Protein AF-A0A0U2YNH6-F1 (afdb_monomer_lite)

pLDDT: mean 86.13, std 10.08, range [48.34, 97.38]

Sequence (230 aa):
TTWNADRGMGRRNQPSVAVVQFERPLTLPPKTQLKVALRMDGGVGMLGCCRLSITRQPAPAAPPIDHAAMLSLQTPAAERTPEQNAAVFAAWRSSVAELKPLNEEIDRLLKSAPQATTSVLHLREREPAHRRTTHLLKRGNWDQPLRKIEPHVPAALHPFPPDAPRNRLGFARWLASRSSPLTARVAVNRVWQAIFGVGLVETPEDFGTRAPSPVYRELLDWLAVDLMDN

Radius of gyration: 30.31 Å; chains: 1; bounding box: 60×51×80 Å

Secondary structure (DSSP, 8-state):
--------TTSTT---------SS-----TTPPPP------SSS---SS--------SS----SS-HHHHHHHTS-GGG--HHHHHHHHHHHHHH-GGGHHHHHHHHHHHHTS---SS-----PPPPGGGPPPEEEEGGG-TT-EEEEE-----TTSPPPPTTS-SSHHHHHHHHTSTT-SSHHHHHHHHHHHHHHSS-SSS-TT--STTSPPPTTHHHHHHHHHHHHH-

Structure (mmCIF, N/CA/C/O backbone):
data_AF-A0A0U2YNH6-F1
#
_entry.id   AF-A0A0U2YNH6-F1
#
loop_
_atom_site.group_PDB
_atom_site.id
_atom_site.type_symbol
_atom_site.label_atom_id
_atom_site.label_alt_id
_atom_site.label_comp_id
_atom_site.label_asym_id
_atom_site.label_entity_id
_atom_site.label_seq_id
_atom_site.pdbx_PDB_ins_code
_atom_site.Cartn_x
_atom_site.Cartn_y
_atom_site.Cartn_z
_atom_site.occupancy
_atom_site.B_iso_or_equiv
_atom_site.auth_seq_id
_atom_site.auth_comp_id
_atom_site.auth_asym_id
_atom_site.auth_atom_id
_atom_site.pdbx_PDB_model_num
ATOM 1 N N . THR A 1 1 ? -1.906 6.350 41.287 1.00 48.34 1 THR A N 1
ATOM 2 C CA . THR A 1 1 ? -2.291 5.095 40.607 1.00 48.34 1 THR A CA 1
ATOM 3 C C . THR A 1 1 ? -2.003 5.252 39.132 1.00 48.34 1 THR A C 1
ATOM 5 O O . THR A 1 1 ? -2.710 5.982 38.453 1.00 48.34 1 THR A O 1
ATOM 8 N N . THR A 1 2 ? -0.915 4.664 38.646 1.00 49.97 2 THR A N 1
ATOM 9 C CA . THR A 1 2 ? -0.630 4.583 37.210 1.00 49.97 2 THR A CA 1
ATOM 10 C C . THR A 1 2 ? -1.455 3.442 36.628 1.00 49.97 2 THR A C 1
ATOM 12 O O . THR A 1 2 ? -1.421 2.321 37.129 1.00 49.97 2 THR A O 1
ATOM 15 N N . TRP A 1 3 ? -2.257 3.742 35.612 1.00 59.38 3 TRP A N 1
ATOM 16 C CA . TRP A 1 3 ? -3.076 2.760 34.912 1.00 59.38 3 TRP A CA 1
ATOM 17 C C . TRP A 1 3 ? -2.425 2.472 33.563 1.00 59.38 3 TRP A C 1
ATOM 19 O O . TRP A 1 3 ? -2.240 3.391 32.770 1.00 59.38 3 TRP A O 1
ATOM 29 N N . ASN A 1 4 ? -2.049 1.217 33.320 1.00 61.44 4 ASN A N 1
ATOM 30 C CA . ASN A 1 4 ? -1.538 0.775 32.028 1.00 61.44 4 ASN A CA 1
ATOM 31 C C . ASN A 1 4 ? -2.481 -0.294 31.467 1.00 61.44 4 ASN A C 1
ATOM 33 O O . ASN A 1 4 ? -2.706 -1.323 32.103 1.00 61.44 4 ASN A O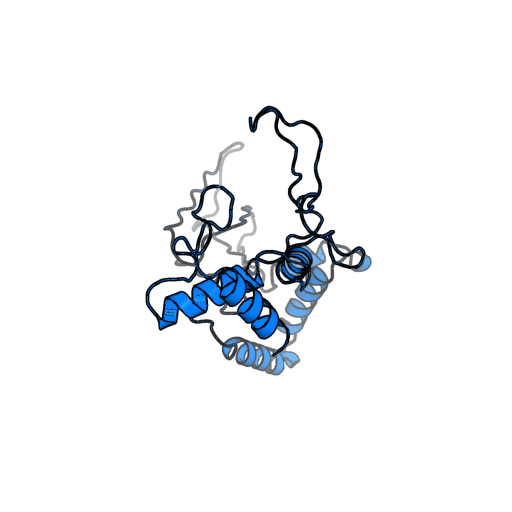 1
ATOM 37 N N . ALA A 1 5 ? -3.053 -0.024 30.295 1.00 62.72 5 ALA A N 1
ATOM 38 C CA . ALA A 1 5 ? -3.958 -0.933 29.599 1.00 62.72 5 ALA A CA 1
ATOM 39 C C . ALA A 1 5 ? -3.240 -1.804 28.549 1.00 62.72 5 ALA A C 1
ATOM 41 O O . ALA A 1 5 ? -3.905 -2.545 27.823 1.00 62.72 5 ALA A O 1
ATOM 42 N N . ASP A 1 6 ? -1.907 -1.728 28.438 1.00 68.12 6 ASP A N 1
ATOM 43 C CA . ASP A 1 6 ? -1.156 -2.608 27.543 1.00 68.12 6 ASP A CA 1
ATOM 44 C C . ASP A 1 6 ? -1.143 -4.047 28.083 1.00 68.12 6 ASP A C 1
ATOM 46 O O . ASP A 1 6 ? -0.576 -4.339 29.135 1.00 68.12 6 ASP A O 1
ATOM 50 N N . ARG A 1 7 ? -1.796 -4.951 27.346 1.00 72.12 7 ARG A N 1
ATOM 51 C CA . ARG A 1 7 ? -1.897 -6.390 27.644 1.00 72.12 7 ARG A CA 1
ATOM 52 C C . ARG A 1 7 ? -0.949 -7.233 26.785 1.00 72.12 7 ARG A C 1
ATOM 54 O O . ARG A 1 7 ? -1.101 -8.451 26.726 1.00 72.12 7 ARG A O 1
ATOM 61 N N . GLY A 1 8 ? 0.010 -6.596 26.113 1.00 68.25 8 GLY A N 1
ATOM 62 C CA . GLY A 1 8 ? 0.953 -7.251 25.216 1.00 68.25 8 GLY A CA 1
ATOM 63 C C . GLY A 1 8 ? 0.437 -7.391 23.782 1.00 68.25 8 GLY A C 1
ATOM 64 O O . GLY A 1 8 ? -0.688 -7.012 23.434 1.00 68.25 8 GLY A O 1
ATOM 65 N N . MET A 1 9 ? 1.302 -7.921 22.917 1.00 65.06 9 MET A N 1
ATOM 66 C CA . MET A 1 9 ? 1.011 -8.124 21.496 1.00 65.06 9 MET A CA 1
ATOM 67 C C . MET A 1 9 ? -0.229 -9.009 21.300 1.00 65.06 9 MET A C 1
ATOM 69 O O . MET A 1 9 ? -0.457 -9.967 22.031 1.00 65.06 9 MET A O 1
ATOM 73 N N . GLY A 1 10 ? -1.078 -8.644 20.336 1.00 66.62 10 GLY A N 1
ATOM 74 C CA . GLY A 1 10 ? -2.346 -9.338 20.067 1.00 66.62 10 GLY A CA 1
ATOM 75 C C . GLY A 1 10 ? -3.513 -8.973 20.999 1.00 66.62 10 GLY A C 1
ATOM 76 O O . GLY A 1 10 ? -4.654 -9.271 20.663 1.00 66.62 10 GLY A O 1
ATOM 77 N N . ARG A 1 11 ? -3.271 -8.281 22.125 1.00 72.94 11 ARG A N 1
ATOM 78 C CA . ARG A 1 11 ? -4.323 -7.801 23.053 1.00 72.94 11 ARG A CA 1
ATOM 79 C C . ARG A 1 11 ? -4.311 -6.288 23.290 1.00 72.94 11 ARG A C 1
ATOM 81 O O . ARG A 1 11 ? -4.946 -5.793 24.221 1.00 72.94 11 ARG A O 1
ATOM 88 N N . ARG A 1 12 ? -3.606 -5.536 22.445 1.00 73.56 12 ARG A N 1
ATOM 89 C CA . ARG A 1 12 ? -3.622 -4.066 22.467 1.00 73.56 12 ARG A CA 1
ATOM 90 C C . ARG A 1 12 ? -5.008 -3.525 22.111 1.00 73.56 12 ARG A C 1
ATOM 92 O O . ARG A 1 12 ? -5.762 -4.170 21.389 1.00 73.56 12 ARG A O 1
ATOM 99 N N . ASN A 1 13 ? -5.307 -2.312 22.577 1.00 73.62 13 ASN A N 1
ATOM 100 C CA . ASN A 1 13 ? -6.538 -1.568 22.267 1.00 73.62 13 ASN A CA 1
ATOM 101 C C . ASN A 1 13 ? -7.844 -2.267 22.678 1.00 73.62 13 ASN A C 1
ATOM 103 O O . ASN A 1 13 ? -8.901 -1.985 22.116 1.00 73.62 13 ASN A O 1
ATOM 107 N N . GLN A 1 14 ? -7.796 -3.170 23.657 1.00 75.12 14 GLN A N 1
ATOM 108 C CA . GLN A 1 14 ? -9.011 -3.781 24.178 1.00 75.12 14 GLN A CA 1
ATOM 109 C C . GLN A 1 14 ? -9.798 -2.797 25.060 1.00 75.12 14 GLN A C 1
ATOM 111 O O . GLN A 1 14 ? -9.192 -2.065 25.857 1.00 75.12 14 GLN A O 1
ATOM 116 N N . PRO A 1 15 ? -11.144 -2.798 24.976 1.00 78.94 15 PRO A N 1
ATOM 117 C CA . PRO A 1 15 ? -11.985 -2.043 25.894 1.00 78.94 15 PRO A CA 1
ATOM 118 C C . PRO A 1 15 ? -11.618 -2.338 27.350 1.00 78.94 15 PRO A C 1
ATOM 120 O O . PRO A 1 15 ? -11.348 -3.477 27.734 1.00 78.94 15 PRO A O 1
ATOM 123 N N . SER A 1 16 ? -11.562 -1.289 28.162 1.00 78.19 16 SER A N 1
ATOM 124 C CA . SER A 1 16 ? -11.158 -1.382 29.562 1.00 78.19 16 SER A CA 1
ATOM 125 C C . SER A 1 16 ? -12.018 -0.461 30.412 1.00 78.19 16 SER A C 1
ATOM 127 O O . SER A 1 16 ? -12.427 0.607 29.959 1.00 78.19 16 SER A O 1
ATOM 129 N N . VAL A 1 17 ? -12.293 -0.880 31.646 1.00 83.50 17 VAL A N 1
ATOM 130 C CA . VAL A 1 17 ? -13.109 -0.127 32.602 1.00 83.50 17 VAL A CA 1
ATOM 131 C C . VAL A 1 17 ? -12.292 0.113 33.857 1.00 83.50 17 VAL A C 1
ATOM 133 O O . VAL A 1 17 ? -11.671 -0.804 34.390 1.00 83.50 17 VAL A O 1
ATOM 136 N N . ALA A 1 18 ? -12.322 1.353 34.329 1.00 83.38 18 ALA A N 1
ATOM 137 C CA . ALA A 1 18 ? -11.825 1.736 35.636 1.00 83.38 18 ALA A CA 1
ATOM 138 C C . ALA A 1 18 ? -12.988 2.325 36.434 1.00 83.38 18 ALA A C 1
ATOM 140 O O . ALA A 1 18 ? -13.771 3.119 35.910 1.00 83.38 18 ALA A O 1
ATOM 141 N N . VAL A 1 19 ? -13.094 1.932 37.700 1.00 87.75 19 VAL A N 1
ATOM 142 C CA . VAL A 1 19 ? -14.048 2.504 38.648 1.00 87.75 19 VAL A CA 1
ATOM 143 C C . VAL A 1 19 ? -13.250 3.236 39.712 1.00 87.75 19 VAL A C 1
ATOM 145 O O . VAL A 1 19 ? -12.342 2.667 40.313 1.00 87.75 19 VAL A O 1
ATOM 148 N N . VAL A 1 20 ? -13.571 4.511 39.908 1.00 86.94 20 VAL A N 1
ATOM 149 C CA . VAL A 1 20 ? -12.939 5.368 40.912 1.00 86.94 20 VAL A CA 1
ATOM 150 C C . VAL A 1 20 ? -14.025 5.818 41.875 1.00 86.94 20 VAL A C 1
ATOM 152 O O . VAL A 1 20 ? -15.052 6.349 41.453 1.00 86.94 20 VAL A O 1
ATOM 155 N N . GLN A 1 21 ? -13.799 5.585 43.164 1.00 88.12 21 GLN A N 1
ATOM 156 C CA . GLN A 1 21 ? -14.719 5.942 44.235 1.00 88.12 21 GLN A CA 1
ATOM 157 C C . GLN A 1 21 ? -14.161 7.135 45.016 1.00 88.12 21 GLN A C 1
ATOM 159 O O . GLN A 1 21 ? -12.976 7.174 45.342 1.00 88.12 21 GLN A O 1
ATOM 164 N N . PHE A 1 22 ? -15.019 8.112 45.316 1.00 87.19 22 PHE A N 1
ATOM 165 C CA . PHE A 1 22 ? -14.679 9.184 46.250 1.00 87.19 22 PHE A CA 1
ATOM 166 C C . PHE A 1 22 ? -14.558 8.621 47.666 1.00 87.19 22 PHE A C 1
ATOM 168 O O . PHE A 1 22 ? -15.371 7.789 48.061 1.00 87.19 22 PHE A O 1
ATOM 175 N N . GLU A 1 23 ? -13.602 9.126 48.448 1.00 86.88 23 GLU A N 1
ATOM 176 C CA . GLU A 1 23 ? -13.421 8.738 49.857 1.00 86.88 23 GLU A CA 1
ATOM 177 C C . GLU A 1 23 ? -14.722 8.877 50.666 1.00 86.88 23 GLU A C 1
ATOM 179 O O . GLU A 1 23 ? -15.018 8.066 51.539 1.00 86.88 23 GLU A O 1
ATOM 184 N N . ARG A 1 24 ? -15.537 9.885 50.332 1.00 86.88 24 ARG A N 1
ATOM 185 C CA . ARG A 1 24 ? -16.877 10.090 50.887 1.00 86.88 24 ARG A CA 1
ATOM 186 C C . ARG A 1 24 ? -17.889 10.281 49.754 1.00 86.88 24 ARG A C 1
ATOM 188 O O . ARG A 1 24 ? -17.572 10.992 48.795 1.00 86.88 24 ARG A O 1
ATOM 195 N N . PRO A 1 25 ? -19.102 9.701 49.843 1.00 84.56 25 PRO A N 1
ATOM 196 C CA . PRO A 1 25 ? -20.153 9.930 48.858 1.00 84.56 25 PRO A CA 1
ATOM 197 C C . PRO A 1 25 ? -20.448 11.423 48.681 1.00 84.56 25 PRO A C 1
ATOM 199 O O . PRO A 1 25 ? -20.646 12.155 49.652 1.00 84.56 25 PRO A O 1
ATOM 202 N N . LEU A 1 26 ? -20.491 11.878 47.430 1.00 84.69 26 LEU A N 1
ATOM 203 C CA . LEU A 1 26 ? -20.785 13.272 47.119 1.00 84.69 26 LEU A CA 1
ATOM 204 C C . LEU A 1 26 ? -22.279 13.556 47.306 1.00 84.69 26 LEU A C 1
ATOM 206 O O . LEU A 1 26 ? -23.119 12.981 46.615 1.00 84.69 26 LEU A O 1
ATOM 210 N N . THR A 1 27 ? -22.597 14.493 48.196 1.00 85.62 27 THR A N 1
ATOM 211 C CA . THR A 1 27 ? -23.944 15.058 48.342 1.00 85.62 27 THR A CA 1
ATOM 212 C C . THR A 1 27 ? -23.916 16.471 47.778 1.00 85.62 27 THR A C 1
ATOM 214 O O . THR A 1 27 ? -23.372 17.378 48.403 1.00 85.62 27 THR A O 1
ATOM 217 N N . LEU A 1 28 ? -24.433 16.645 46.561 1.00 85.81 28 LEU A N 1
ATOM 218 C CA . LEU A 1 28 ? -24.375 17.910 45.828 1.00 85.81 28 LEU A CA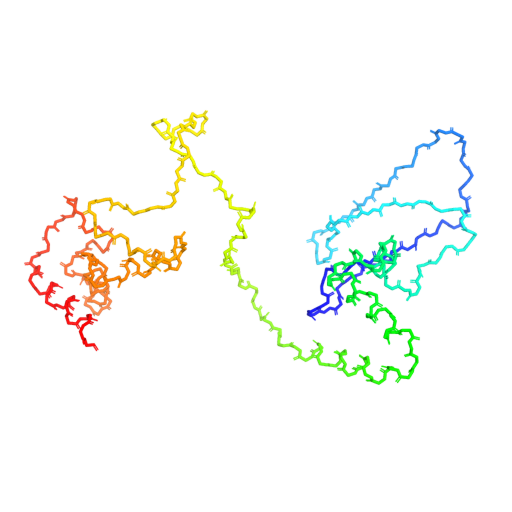 1
ATOM 219 C C . LEU A 1 28 ? -25.791 18.451 45.579 1.00 85.81 28 LEU A C 1
ATOM 221 O O . LEU A 1 28 ? -26.692 17.656 45.291 1.00 85.81 28 LEU A O 1
ATOM 225 N N . PRO A 1 29 ? -26.005 19.777 45.661 1.00 90.94 29 PRO A N 1
ATOM 226 C CA . PRO A 1 29 ? -27.272 20.397 45.292 1.00 90.94 29 PRO A CA 1
ATOM 227 C C . PRO A 1 29 ? -27.700 20.087 43.844 1.00 90.94 29 PRO A C 1
ATOM 229 O O . PRO A 1 29 ? -26.867 19.784 42.982 1.00 90.94 29 PRO A O 1
ATOM 232 N N . PRO A 1 30 ? -28.999 20.208 43.521 1.00 88.56 30 PRO A N 1
ATOM 233 C CA . PRO A 1 30 ? -29.456 20.140 42.139 1.00 88.56 30 PRO A CA 1
ATOM 234 C C . PRO A 1 30 ? -28.715 21.151 41.249 1.00 88.56 30 PRO A C 1
ATOM 236 O O . PRO A 1 30 ? -28.460 22.281 41.661 1.00 88.56 30 PRO A O 1
ATOM 239 N N . LYS A 1 31 ? -28.419 20.754 40.004 1.00 89.38 31 LYS A N 1
ATOM 240 C CA . LYS A 1 31 ? -27.703 21.554 38.985 1.00 89.38 31 LYS A CA 1
ATOM 241 C C . LYS A 1 31 ? -26.214 21.823 39.259 1.00 89.38 31 LYS A C 1
ATOM 243 O O . LYS A 1 31 ? -25.609 22.610 38.533 1.00 89.38 31 LYS A O 1
ATOM 248 N N . THR A 1 32 ? -25.586 21.160 40.232 1.00 90.62 32 THR A N 1
ATOM 249 C CA . THR A 1 32 ? -24.120 21.201 40.359 1.00 90.62 32 THR A CA 1
ATOM 250 C C . THR A 1 32 ? -23.444 20.575 39.133 1.00 90.62 32 THR A C 1
ATOM 252 O O . THR A 1 32 ? -23.813 19.485 38.697 1.00 90.62 32 THR A O 1
ATOM 255 N N . GLN A 1 33 ? -22.434 21.253 38.583 1.00 89.62 33 GLN A N 1
ATOM 256 C CA . GLN A 1 33 ? -21.620 20.747 37.477 1.00 89.62 33 GLN A CA 1
ATOM 257 C C . GLN A 1 33 ? -20.358 20.062 38.007 1.00 89.62 33 GLN A C 1
ATOM 259 O O . GLN A 1 33 ? -19.640 20.623 38.834 1.00 89.62 33 GLN A O 1
ATOM 264 N N . LEU A 1 34 ? -20.063 18.865 37.498 1.00 86.31 34 LEU A N 1
ATOM 265 C CA . LEU A 1 34 ? -18.820 18.156 37.786 1.00 86.31 34 LEU A CA 1
ATOM 266 C C . LEU A 1 34 ? -17.828 18.378 36.642 1.00 86.31 34 LEU A C 1
ATOM 268 O O . LEU A 1 34 ? -18.098 18.008 35.500 1.00 86.31 34 LEU A O 1
ATOM 272 N N . LYS A 1 35 ? -16.663 18.950 36.951 1.00 89.38 35 LYS A N 1
ATOM 273 C CA . LYS A 1 35 ? -15.561 19.090 35.995 1.00 89.38 35 LYS A CA 1
ATOM 274 C C . LYS A 1 35 ? -14.569 17.949 36.186 1.00 89.38 35 LYS A C 1
ATOM 276 O O . LYS A 1 35 ? -13.964 17.829 37.247 1.00 89.38 35 LYS A O 1
ATOM 281 N N . VAL A 1 36 ? -14.373 17.146 35.144 1.00 86.25 36 VAL A N 1
ATOM 282 C CA . VAL A 1 36 ? -13.356 16.087 35.112 1.00 86.25 36 VAL A CA 1
ATOM 283 C C . VAL A 1 36 ? -12.221 16.538 34.199 1.00 86.25 36 VAL A C 1
ATOM 285 O O . VAL A 1 36 ? -12.450 16.846 33.032 1.00 86.25 36 VAL A O 1
ATOM 288 N N . ALA A 1 37 ? -11.002 16.602 34.732 1.00 85.81 37 ALA A N 1
ATOM 289 C CA . ALA A 1 37 ? -9.802 16.916 33.965 1.00 85.81 37 ALA A CA 1
ATOM 290 C C . ALA A 1 37 ? -8.952 15.650 33.810 1.00 85.81 37 ALA A C 1
ATOM 292 O O . ALA A 1 37 ? -8.458 15.109 34.797 1.00 85.81 37 ALA A O 1
ATOM 293 N N . LEU A 1 38 ? -8.781 15.190 32.571 1.00 80.62 38 LEU A N 1
ATOM 294 C CA . LEU A 1 38 ? -7.895 14.081 32.225 1.00 80.62 38 LEU A CA 1
ATOM 295 C C . LEU A 1 38 ? -6.575 14.664 31.716 1.00 80.62 38 LEU A C 1
ATOM 297 O O . LEU A 1 38 ? -6.568 15.396 30.729 1.00 80.62 38 LEU A O 1
ATOM 301 N N . ARG A 1 39 ? -5.469 14.362 32.398 1.00 80.38 39 ARG A N 1
ATOM 302 C CA . ARG A 1 39 ? -4.117 14.721 31.949 1.00 80.38 39 ARG A CA 1
ATOM 303 C C . ARG A 1 39 ? -3.449 13.476 31.382 1.00 80.38 39 ARG A C 1
ATOM 305 O O . ARG A 1 39 ? -3.467 12.435 32.032 1.00 80.38 39 ARG A O 1
ATOM 312 N N . MET A 1 40 ? -2.925 13.579 30.164 1.00 75.69 40 MET A N 1
ATOM 313 C CA . MET A 1 40 ? -2.220 12.493 29.487 1.00 75.69 40 MET A CA 1
ATOM 314 C C . MET A 1 40 ? -0.848 13.007 29.059 1.00 75.69 40 MET A C 1
ATOM 316 O O . MET A 1 40 ? -0.765 13.903 28.223 1.00 75.69 40 MET A O 1
ATOM 320 N N . ASP A 1 41 ? 0.216 12.434 29.610 1.00 69.25 41 ASP A N 1
ATOM 321 C CA . ASP A 1 41 ? 1.575 12.973 29.461 1.00 69.25 41 ASP A CA 1
ATOM 322 C C . ASP A 1 41 ? 2.319 12.403 28.233 1.00 69.25 41 ASP A C 1
ATOM 324 O O . ASP A 1 41 ? 3.534 12.235 28.243 1.00 69.25 41 ASP A O 1
ATOM 328 N N . GLY A 1 42 ? 1.592 12.085 27.153 1.00 57.47 42 GLY A N 1
ATOM 329 C CA . GLY A 1 42 ? 2.172 11.750 25.840 1.00 57.47 42 GLY A CA 1
ATOM 330 C C . GLY A 1 42 ? 2.961 10.434 25.744 1.00 57.47 42 GLY A C 1
ATOM 331 O O . GLY A 1 42 ? 3.607 10.194 24.727 1.00 57.47 42 GLY A O 1
ATOM 332 N N . GLY A 1 43 ? 2.923 9.583 26.774 1.00 63.56 43 GLY A N 1
ATOM 333 C CA . GLY A 1 43 ? 3.579 8.272 26.794 1.00 63.56 43 GLY A CA 1
ATOM 334 C C . GLY A 1 43 ? 2.764 7.132 26.161 1.00 63.56 43 GLY A C 1
ATOM 335 O O . GLY A 1 43 ? 1.756 7.333 25.482 1.00 63.56 43 GLY A O 1
ATOM 336 N N . VAL A 1 44 ? 3.197 5.894 26.415 1.00 56.34 44 VAL A N 1
ATOM 337 C CA . VAL A 1 44 ? 2.478 4.671 26.018 1.00 56.34 44 VAL A CA 1
ATOM 338 C C . VAL A 1 44 ? 1.151 4.592 26.792 1.00 56.34 44 VAL A C 1
ATOM 340 O O . VAL A 1 44 ? 1.159 4.706 28.015 1.00 56.34 44 VAL A O 1
ATOM 343 N N . GLY A 1 45 ? 0.016 4.396 26.106 1.00 60.47 45 GLY A N 1
ATOM 344 C CA . GLY A 1 45 ? -1.293 4.207 26.760 1.00 60.47 45 GLY A CA 1
ATOM 345 C C . GLY A 1 45 ? -2.242 5.416 26.770 1.00 60.47 45 GLY A C 1
ATOM 346 O O . GLY A 1 45 ? -3.036 5.561 27.697 1.00 60.47 45 GLY A O 1
ATOM 347 N N . MET A 1 46 ? -2.196 6.276 25.749 1.00 69.12 46 MET A N 1
ATOM 348 C CA . MET A 1 46 ? -3.186 7.350 25.561 1.00 69.12 46 MET A CA 1
ATOM 349 C C . MET A 1 46 ? -4.612 6.787 25.430 1.00 69.12 46 MET A C 1
ATOM 351 O O . MET A 1 46 ? -4.841 5.798 24.729 1.00 69.12 46 MET A O 1
ATOM 355 N N . LEU A 1 47 ? -5.595 7.445 26.053 1.00 74.56 47 LEU A N 1
ATOM 356 C CA . LEU A 1 47 ? -7.000 7.063 25.899 1.00 74.56 47 LEU A CA 1
ATOM 357 C C . LEU A 1 47 ? -7.533 7.579 24.563 1.00 74.56 47 LEU A C 1
ATOM 359 O O . LEU A 1 47 ? -7.652 8.783 24.367 1.00 74.56 47 LEU A O 1
ATOM 363 N N . GLY A 1 48 ? -7.869 6.661 23.655 1.00 74.75 48 GLY A N 1
ATOM 364 C CA . GLY A 1 48 ? -8.458 7.007 22.360 1.00 74.75 48 GLY A CA 1
ATOM 365 C C . GLY A 1 48 ? -9.938 7.382 22.473 1.00 74.75 48 GLY A C 1
ATOM 366 O O . GLY A 1 48 ? -10.318 8.528 22.263 1.00 74.75 48 GLY A O 1
ATOM 367 N N . CYS A 1 49 ? -10.784 6.408 22.821 1.00 78.25 49 CYS A N 1
ATOM 368 C CA . CYS A 1 49 ? -12.235 6.579 22.950 1.00 78.25 49 CYS A CA 1
ATOM 369 C C . CYS A 1 49 ? -12.655 6.350 24.407 1.00 78.25 49 CYS A C 1
ATOM 371 O O . CYS A 1 49 ? -12.691 5.207 24.860 1.00 78.25 49 CYS A O 1
ATOM 373 N N . CYS A 1 50 ? -12.964 7.417 25.150 1.00 82.12 50 CYS A N 1
ATOM 374 C CA . CYS A 1 50 ? -13.384 7.321 26.551 1.00 82.12 50 CYS A CA 1
ATOM 375 C C . CYS A 1 50 ? -14.859 7.704 26.744 1.00 82.12 50 CYS A C 1
ATOM 377 O O . CYS A 1 50 ? -15.404 8.547 26.033 1.00 82.12 50 CYS A O 1
ATOM 379 N N . ARG A 1 51 ? -15.508 7.077 27.730 1.00 85.50 51 ARG A N 1
ATOM 380 C CA . ARG A 1 51 ? -16.854 7.418 28.204 1.00 85.50 51 ARG A CA 1
ATOM 381 C C . ARG A 1 51 ? -16.810 7.527 29.723 1.00 85.50 51 ARG A C 1
ATOM 383 O O . ARG A 1 51 ? -16.258 6.652 30.382 1.00 85.50 51 ARG A O 1
ATOM 390 N N . LEU A 1 52 ? -17.402 8.586 30.267 1.00 87.69 52 LEU A N 1
ATOM 391 C CA . LEU A 1 52 ? -17.524 8.801 31.708 1.00 87.69 52 LEU A CA 1
ATOM 392 C C . LEU A 1 52 ? -18.980 8.597 32.131 1.00 87.69 52 LEU A C 1
ATOM 394 O O . LEU A 1 52 ? -19.901 8.997 31.421 1.00 87.69 52 LEU A O 1
ATOM 398 N N . SER A 1 53 ? -19.183 7.969 33.284 1.00 87.31 53 SER A N 1
ATOM 399 C CA . SER A 1 53 ? -20.500 7.790 33.897 1.00 87.31 53 SER A CA 1
ATOM 400 C C . SER A 1 53 ? -20.380 7.880 35.417 1.00 87.31 53 SER A C 1
ATOM 402 O O . SER A 1 53 ? -19.291 7.707 35.964 1.00 87.31 53 SER A O 1
ATOM 404 N N . ILE A 1 54 ? -21.487 8.190 36.089 1.00 88.00 54 ILE A N 1
ATOM 405 C CA . ILE A 1 54 ? -21.559 8.314 37.548 1.00 88.00 54 ILE A CA 1
ATOM 406 C C . ILE A 1 54 ? -22.583 7.298 38.049 1.00 88.00 54 ILE A C 1
ATOM 408 O O . ILE A 1 54 ? -23.639 7.129 37.443 1.00 88.00 54 ILE A O 1
ATOM 412 N N . THR A 1 55 ? -22.280 6.641 39.165 1.00 86.19 55 THR A N 1
ATOM 413 C CA . THR A 1 55 ? -23.175 5.693 39.834 1.00 86.19 55 THR A CA 1
ATOM 414 C C . THR A 1 55 ? -23.399 6.103 41.288 1.00 86.19 55 THR A C 1
ATOM 416 O O . THR A 1 55 ? -22.540 6.732 41.902 1.00 86.19 55 THR A O 1
ATOM 419 N N . ARG A 1 56 ? -24.568 5.752 41.833 1.00 87.81 56 ARG A N 1
ATOM 420 C CA . ARG A 1 56 ? -24.924 5.915 43.255 1.00 87.81 56 ARG A CA 1
ATOM 421 C C . ARG A 1 56 ? -24.764 4.616 44.055 1.00 87.81 56 ARG A C 1
ATOM 423 O O . ARG A 1 56 ? -25.205 4.544 45.197 1.00 87.81 56 ARG A O 1
ATOM 430 N N . GLN A 1 57 ? -24.180 3.580 43.453 1.00 86.88 57 GLN A N 1
ATOM 431 C CA . GLN A 1 57 ? -23.957 2.302 44.122 1.00 86.88 57 GLN A CA 1
ATOM 432 C C . GLN A 1 57 ? -23.009 2.490 45.328 1.00 86.88 57 GLN A C 1
ATOM 434 O O . GLN A 1 57 ? -21.967 3.120 45.156 1.00 86.88 57 GLN A O 1
ATOM 439 N N . PRO A 1 58 ? -23.320 1.948 46.524 1.00 80.31 58 PRO A N 1
ATOM 440 C CA . PRO A 1 58 ? -22.535 2.178 47.749 1.00 80.31 58 PRO A CA 1
ATOM 441 C C . PRO A 1 58 ? -21.076 1.694 47.696 1.00 80.31 58 PRO A C 1
ATOM 443 O O . PRO A 1 58 ? -20.218 2.236 48.387 1.00 80.31 58 PRO A O 1
ATOM 446 N N . ALA A 1 59 ? -20.793 0.689 46.867 1.00 83.50 59 ALA A N 1
ATOM 447 C CA . ALA A 1 59 ? -19.464 0.125 46.647 1.00 83.50 59 ALA A CA 1
ATOM 448 C C . ALA A 1 59 ? -19.326 -0.251 45.162 1.00 83.50 59 ALA A C 1
ATOM 450 O O . ALA A 1 59 ? -19.561 -1.405 44.790 1.00 83.50 59 ALA A O 1
ATOM 451 N N . PRO A 1 60 ? -19.068 0.725 44.276 1.00 84.62 60 PRO A N 1
ATOM 452 C CA . PRO A 1 60 ? -18.975 0.448 42.857 1.00 84.62 60 PRO A CA 1
ATOM 453 C C . PRO A 1 60 ? -17.665 -0.299 42.583 1.00 84.62 60 PRO A C 1
ATOM 455 O O . PRO A 1 60 ? -16.585 0.155 42.953 1.00 84.62 60 PRO A O 1
ATOM 458 N N . ALA A 1 61 ? -17.763 -1.440 41.911 1.00 83.75 61 ALA A N 1
ATOM 459 C CA . ALA A 1 61 ? -16.615 -2.225 41.477 1.00 83.75 61 ALA A CA 1
ATOM 460 C C . ALA A 1 61 ? -16.635 -2.370 39.956 1.00 83.75 61 ALA A C 1
ATOM 462 O O . ALA A 1 61 ? -17.704 -2.408 39.339 1.00 83.75 61 ALA A O 1
ATOM 463 N N . ALA A 1 62 ? -15.452 -2.456 39.345 1.00 80.88 62 ALA A N 1
ATOM 464 C CA . ALA A 1 62 ? -15.366 -2.856 37.949 1.00 80.88 62 ALA A CA 1
ATOM 465 C C . ALA A 1 62 ? -15.918 -4.290 37.831 1.00 80.88 62 ALA A C 1
ATOM 467 O O . ALA A 1 62 ? -15.481 -5.156 38.594 1.00 80.88 62 ALA A O 1
ATOM 468 N N . PRO A 1 63 ? -16.881 -4.555 36.929 1.00 74.19 63 PRO A N 1
ATOM 469 C CA . PRO A 1 63 ? -17.399 -5.902 36.750 1.00 74.19 63 PRO A CA 1
ATOM 470 C C . PRO A 1 63 ? -16.263 -6.878 36.419 1.00 74.19 63 PRO A C 1
ATOM 472 O O . PRO A 1 63 ? -15.356 -6.512 35.670 1.00 74.19 63 PRO A O 1
ATOM 475 N N . PRO A 1 64 ? -16.313 -8.128 36.915 1.00 72.06 64 PRO A N 1
ATOM 476 C CA . PRO A 1 64 ? -15.300 -9.137 36.599 1.00 72.06 64 PRO A CA 1
ATOM 477 C C . PRO A 1 64 ? -15.385 -9.625 35.140 1.00 72.06 64 PRO A C 1
ATOM 479 O O . PRO A 1 64 ? -14.561 -10.422 34.703 1.00 72.06 64 PRO A O 1
ATOM 482 N N . ILE A 1 65 ? -16.396 -9.170 34.396 1.00 73.44 65 ILE A N 1
ATOM 483 C CA . ILE A 1 65 ? -16.674 -9.531 33.008 1.00 73.44 65 ILE A CA 1
ATOM 484 C C . ILE A 1 65 ? -16.087 -8.461 32.085 1.00 73.44 65 ILE A C 1
ATOM 486 O O . ILE A 1 65 ? -16.216 -7.263 32.345 1.00 73.44 65 ILE A O 1
ATOM 490 N N . ASP A 1 66 ? -15.491 -8.899 30.976 1.00 79.19 66 ASP A N 1
ATOM 491 C CA . ASP A 1 66 ? -14.976 -8.008 29.938 1.00 79.19 66 ASP A CA 1
ATOM 492 C C . ASP A 1 66 ? -16.064 -7.035 29.441 1.00 79.19 66 ASP A C 1
ATOM 494 O O . ASP A 1 66 ? -17.193 -7.421 29.118 1.00 79.19 66 ASP A O 1
ATOM 498 N N . HIS A 1 67 ? -15.734 -5.743 29.376 1.00 80.44 67 HIS A N 1
ATOM 499 C CA . HIS A 1 67 ? -16.699 -4.711 29.002 1.00 80.44 67 HIS A CA 1
ATOM 500 C C . HIS A 1 67 ? -17.220 -4.863 27.571 1.00 80.44 67 HIS A C 1
ATOM 502 O O . HIS A 1 67 ? -18.388 -4.564 27.315 1.00 80.44 67 HIS A O 1
ATOM 508 N N . ALA A 1 68 ? -16.400 -5.376 26.651 1.00 82.94 68 ALA A N 1
ATOM 509 C CA . ALA A 1 68 ? -16.834 -5.675 25.294 1.00 82.94 68 ALA A CA 1
ATOM 510 C C . ALA A 1 68 ? -17.939 -6.741 25.289 1.00 82.94 68 ALA A C 1
ATOM 512 O O . ALA A 1 68 ? -18.903 -6.618 24.532 1.00 82.94 68 ALA A O 1
ATOM 513 N N . ALA A 1 69 ? -17.854 -7.745 26.167 1.00 87.69 69 ALA A N 1
ATOM 514 C CA . ALA A 1 69 ? -18.894 -8.758 26.312 1.00 87.69 69 ALA A CA 1
ATOM 515 C C . ALA A 1 69 ? -20.186 -8.166 26.890 1.00 87.69 69 ALA A C 1
ATOM 517 O O . ALA A 1 69 ? -21.261 -8.441 26.366 1.00 87.69 69 ALA A O 1
ATOM 518 N N . MET A 1 70 ? -20.097 -7.297 27.906 1.00 86.12 70 MET A N 1
ATOM 519 C CA . MET A 1 70 ? -21.278 -6.615 28.457 1.00 86.12 70 MET A CA 1
ATOM 520 C C . MET A 1 70 ? -22.005 -5.765 27.409 1.00 86.12 70 MET A C 1
ATOM 522 O O . MET A 1 70 ? -23.228 -5.827 27.325 1.00 86.12 70 MET A O 1
ATOM 526 N N . LEU A 1 71 ? -21.271 -5.001 26.593 1.00 85.50 71 LEU A N 1
ATOM 527 C CA . LEU A 1 71 ? -21.859 -4.239 25.486 1.00 85.50 71 LEU A CA 1
ATOM 528 C C . LEU A 1 71 ? -22.484 -5.169 24.439 1.00 85.50 71 LEU A C 1
ATOM 530 O O . LEU A 1 71 ? -23.589 -4.919 23.972 1.00 85.50 71 LEU A O 1
ATOM 534 N N . SER A 1 72 ? -21.811 -6.272 24.116 1.00 90.12 72 SER A N 1
ATOM 535 C CA . SER A 1 72 ? -22.302 -7.256 23.143 1.00 90.12 72 SER A CA 1
ATOM 536 C C . SER A 1 72 ? -23.575 -7.971 23.611 1.00 90.12 72 SER A C 1
ATOM 538 O O . SER A 1 72 ? -24.421 -8.324 22.790 1.00 90.12 72 SER A O 1
ATOM 540 N N . LEU A 1 73 ? -23.752 -8.157 24.924 1.00 90.19 73 LEU A N 1
ATOM 541 C CA . LEU A 1 73 ? -24.965 -8.734 25.510 1.00 90.19 73 LEU A CA 1
ATOM 542 C C . LEU A 1 73 ? -26.186 -7.802 25.430 1.00 90.19 73 LEU A C 1
ATOM 544 O O . LEU A 1 73 ? -27.304 -8.298 25.543 1.00 90.19 73 LEU A O 1
ATOM 548 N N . GLN A 1 74 ? -25.999 -6.496 25.198 1.00 91.56 74 GLN A N 1
ATOM 549 C CA . GLN A 1 74 ? -27.105 -5.554 24.957 1.00 91.56 74 GLN A CA 1
ATOM 550 C C . GLN A 1 74 ? -27.723 -5.727 23.562 1.00 91.56 74 GLN A C 1
ATOM 552 O O . GLN A 1 74 ? -28.881 -5.369 23.360 1.00 91.56 74 GLN A O 1
ATOM 557 N N . THR A 1 75 ? -26.975 -6.297 22.614 1.00 92.12 75 THR A N 1
ATOM 558 C CA . THR A 1 75 ? -27.473 -6.654 21.281 1.00 92.12 75 THR A CA 1
ATOM 559 C C . THR A 1 75 ? -28.139 -8.039 21.326 1.00 92.12 75 THR A C 1
ATOM 561 O O . THR A 1 75 ? -27.548 -8.975 21.893 1.00 92.12 75 THR A O 1
ATOM 564 N N . PRO A 1 76 ? -29.333 -8.223 20.726 1.00 95.31 76 PRO A N 1
ATOM 565 C CA . PRO A 1 76 ? -29.963 -9.536 20.584 1.00 95.31 76 PRO A CA 1
ATOM 566 C C . PRO A 1 76 ? -29.040 -10.545 19.895 1.00 95.31 76 PRO A C 1
ATOM 568 O O . PRO A 1 76 ? -28.316 -10.198 18.967 1.00 95.31 76 PRO A O 1
ATOM 571 N N . ALA A 1 77 ? -29.075 -11.813 20.317 1.00 93.00 77 ALA A N 1
ATOM 572 C CA . ALA A 1 77 ? -28.142 -12.835 19.828 1.00 93.00 77 ALA A CA 1
ATOM 573 C C . ALA A 1 77 ? -28.154 -13.011 18.297 1.00 93.00 77 ALA A C 1
ATOM 575 O O . ALA A 1 77 ? -27.100 -13.235 17.711 1.00 93.00 77 ALA A O 1
ATOM 576 N N . ALA A 1 78 ? -29.321 -12.863 17.662 1.00 95.06 78 ALA A N 1
ATOM 577 C CA . ALA A 1 78 ? -29.488 -12.979 16.212 1.00 95.06 78 ALA A CA 1
ATOM 578 C C . ALA A 1 78 ? -28.864 -11.816 15.415 1.00 95.06 78 ALA A C 1
ATOM 580 O O . ALA A 1 78 ? -28.604 -11.966 14.227 1.00 95.06 78 ALA A O 1
ATOM 581 N N . GLU A 1 79 ? -28.610 -10.675 16.060 1.00 95.81 79 GLU A N 1
ATOM 582 C CA . GLU A 1 79 ? -28.094 -9.452 15.426 1.00 95.81 79 GLU A CA 1
ATOM 583 C C . GLU A 1 79 ? -26.620 -9.190 15.761 1.00 95.81 79 GLU A C 1
ATOM 585 O O . GLU A 1 79 ? -26.049 -8.180 15.345 1.00 95.81 79 GLU A O 1
ATOM 590 N N . ARG A 1 80 ? -25.979 -10.082 16.528 1.00 95.06 80 ARG A N 1
ATOM 591 C CA . ARG A 1 80 ? -24.586 -9.891 16.933 1.00 95.06 80 ARG A CA 1
ATOM 592 C C . ARG A 1 80 ? -23.629 -10.080 15.766 1.00 95.06 80 ARG A C 1
ATOM 594 O O . ARG A 1 80 ? -23.675 -11.091 15.065 1.00 95.06 80 ARG A O 1
ATOM 601 N N . THR A 1 81 ? -22.689 -9.150 15.626 1.00 95.06 81 THR A N 1
ATOM 602 C CA . THR A 1 81 ? -21.578 -9.291 14.678 1.00 95.06 81 THR A CA 1
ATOM 603 C C . THR A 1 81 ? -20.627 -10.420 15.110 1.00 95.06 81 THR A C 1
ATOM 605 O O . THR A 1 81 ? -20.618 -10.815 16.285 1.00 95.06 81 THR A O 1
ATOM 608 N N . PRO A 1 82 ? -19.783 -10.944 14.201 1.00 93.81 82 PRO A N 1
ATOM 609 C CA . PRO A 1 82 ? -18.759 -11.929 14.553 1.00 93.81 82 PRO A CA 1
ATOM 610 C C . PRO A 1 82 ? -17.858 -11.478 15.714 1.00 93.81 82 PRO A C 1
ATOM 612 O O . PRO A 1 82 ? -17.541 -12.269 16.601 1.00 93.81 82 PRO A O 1
ATOM 615 N N . GLU A 1 83 ? -17.508 -10.193 15.763 1.00 88.00 83 GLU A N 1
ATOM 616 C CA . GLU A 1 83 ? -16.682 -9.600 16.818 1.00 88.00 83 GLU A CA 1
ATOM 617 C C . GLU A 1 83 ? -17.413 -9.574 18.166 1.00 88.00 83 GLU A C 1
ATOM 619 O O . GLU A 1 83 ? -16.819 -9.879 19.202 1.00 88.00 83 GLU A O 1
ATOM 624 N N . GLN A 1 84 ? -18.711 -9.256 18.162 1.00 90.56 84 GLN A N 1
ATOM 625 C CA . GLN A 1 84 ? -19.542 -9.269 19.369 1.00 90.56 84 GLN A CA 1
ATOM 626 C C . GLN A 1 84 ? -19.689 -10.688 19.928 1.00 90.56 84 GLN A C 1
ATOM 628 O O . GLN A 1 84 ? -19.554 -10.903 21.135 1.00 90.56 84 GLN A O 1
ATOM 633 N N . ASN A 1 85 ? -19.899 -11.680 19.059 1.00 93.75 85 ASN A N 1
ATOM 634 C CA . ASN A 1 85 ? -19.950 -13.084 19.466 1.00 93.75 85 ASN A CA 1
ATOM 635 C C . ASN A 1 85 ? -18.606 -13.566 20.032 1.00 93.75 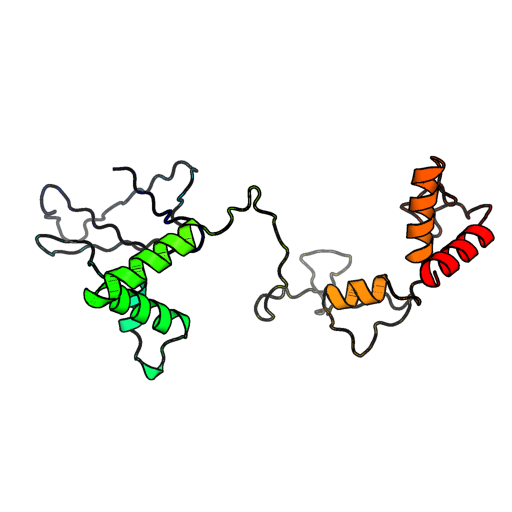85 ASN A C 1
ATOM 637 O O . ASN A 1 85 ? -18.582 -14.233 21.067 1.00 93.75 85 ASN A O 1
ATOM 641 N N . ALA A 1 86 ? -17.487 -13.172 19.418 1.00 90.62 86 ALA A N 1
ATOM 642 C CA . ALA A 1 86 ? -16.155 -13.487 19.925 1.00 90.62 86 ALA A CA 1
ATOM 643 C C . ALA A 1 86 ? -15.901 -12.881 21.318 1.00 90.62 86 ALA A C 1
ATOM 645 O O . ALA A 1 86 ? -15.339 -13.555 22.184 1.00 90.62 86 ALA A O 1
ATOM 646 N N . ALA A 1 87 ? -16.354 -11.646 21.567 1.00 88.88 87 ALA A N 1
ATOM 647 C CA . ALA A 1 87 ? -16.229 -10.998 22.873 1.00 88.88 87 ALA A CA 1
ATOM 648 C C . ALA A 1 87 ? -17.014 -11.742 23.968 1.00 88.88 87 ALA A C 1
ATOM 650 O O . ALA A 1 87 ? -16.473 -12.012 25.042 1.00 88.88 87 ALA A O 1
ATOM 651 N N . VAL A 1 88 ? -18.265 -12.128 23.688 1.00 91.06 88 VAL A N 1
ATOM 652 C CA . VAL A 1 88 ? -19.096 -12.905 24.627 1.00 91.06 88 VAL A CA 1
ATOM 653 C C . VAL A 1 88 ? -18.478 -14.275 24.901 1.00 91.06 88 VAL A C 1
ATOM 655 O O . VAL A 1 88 ? -18.355 -14.670 26.061 1.00 91.06 88 VAL A O 1
ATOM 658 N N . PHE A 1 89 ? -18.032 -14.978 23.857 1.00 91.56 89 PHE A N 1
ATOM 659 C CA . PHE A 1 89 ? -17.375 -16.275 23.999 1.00 91.56 89 PHE A CA 1
ATOM 660 C C . PHE A 1 89 ? -16.096 -16.183 24.839 1.00 91.56 89 PHE A C 1
ATOM 662 O O . PHE A 1 89 ? -15.878 -17.002 25.729 1.00 91.56 89 PHE A O 1
ATOM 669 N N . ALA A 1 90 ? -15.263 -15.165 24.608 1.00 88.12 90 ALA A N 1
ATOM 670 C CA . ALA A 1 90 ? -14.041 -14.955 25.377 1.00 88.12 90 ALA A CA 1
ATOM 671 C C . ALA A 1 90 ? -14.323 -14.696 26.866 1.00 88.12 90 ALA A C 1
ATOM 673 O O . ALA A 1 90 ? -13.591 -15.213 27.716 1.00 88.12 90 ALA A O 1
ATOM 674 N N . ALA A 1 91 ? -15.383 -13.947 27.181 1.00 88.38 91 ALA A N 1
ATOM 675 C CA . ALA A 1 91 ? -15.802 -13.694 28.557 1.00 88.38 91 ALA A CA 1
ATOM 676 C C . ALA A 1 91 ? -16.339 -14.958 29.241 1.00 88.38 91 ALA A C 1
ATOM 678 O O . ALA A 1 91 ? -15.915 -15.264 30.352 1.00 88.38 91 ALA A O 1
ATOM 679 N N . TRP A 1 92 ? -17.200 -15.723 28.562 1.00 90.12 92 TRP A N 1
ATOM 680 C CA . TRP A 1 92 ? -17.686 -17.014 29.060 1.00 90.12 92 TRP A CA 1
ATOM 681 C C . TRP A 1 92 ? -16.537 -18.005 29.289 1.00 90.12 92 TRP A C 1
ATOM 683 O O . TRP A 1 92 ? -16.404 -18.575 30.365 1.00 90.12 92 TRP A O 1
ATOM 693 N N . ARG A 1 93 ? -15.630 -1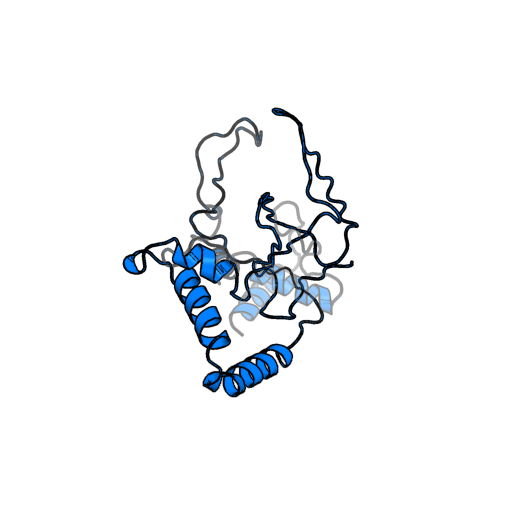8.152 28.318 1.00 90.62 93 ARG A N 1
ATOM 694 C CA . ARG A 1 93 ? -14.465 -19.041 28.435 1.00 90.62 93 ARG A CA 1
ATOM 695 C C . ARG A 1 93 ? -13.577 -18.674 29.632 1.00 90.62 93 ARG A C 1
ATOM 697 O O . ARG A 1 93 ? -12.994 -19.546 30.269 1.00 90.62 93 ARG A O 1
ATOM 704 N N . SER A 1 94 ? -13.472 -17.382 29.936 1.00 85.69 94 SER A N 1
ATOM 705 C CA . SER A 1 94 ? -12.699 -16.881 31.079 1.00 85.69 94 SER A CA 1
ATOM 706 C C . SER A 1 94 ? -13.404 -17.082 32.424 1.00 85.69 94 SER A C 1
ATOM 708 O O . SER A 1 94 ? -12.726 -17.111 33.447 1.00 85.69 94 SER A O 1
ATOM 710 N N . SER A 1 95 ? -14.735 -17.218 32.446 1.00 85.75 95 SER A N 1
ATOM 711 C CA . SER A 1 95 ? -15.502 -17.416 33.681 1.00 85.75 95 SER A CA 1
ATOM 712 C C . SER A 1 95 ? -15.656 -18.886 34.086 1.00 85.75 95 SER A C 1
ATOM 714 O O . SER A 1 95 ? -15.946 -19.166 35.248 1.00 85.75 95 SER A O 1
ATOM 716 N N . VAL A 1 96 ? -15.448 -19.829 33.162 1.00 91.50 96 VAL A N 1
ATOM 717 C CA . VAL A 1 96 ? -15.522 -21.272 33.433 1.00 91.50 96 VAL A CA 1
ATOM 718 C C . VAL A 1 96 ? -14.197 -21.776 34.016 1.00 91.50 96 VAL A C 1
ATOM 720 O O . VAL A 1 96 ? -13.166 -21.773 33.343 1.00 91.50 96 VAL A O 1
ATOM 723 N N . ALA A 1 97 ? -14.228 -22.261 35.261 1.00 89.88 97 ALA A N 1
ATOM 724 C CA . ALA A 1 97 ? -13.037 -22.723 35.983 1.00 89.88 97 ALA A CA 1
ATOM 725 C C . ALA A 1 97 ? -12.302 -23.880 35.277 1.00 89.88 97 ALA A C 1
ATOM 727 O O . ALA A 1 97 ? -11.072 -23.916 35.270 1.00 89.88 97 ALA A O 1
ATOM 728 N N . GLU A 1 98 ? -13.042 -24.785 34.634 1.00 93.88 98 GLU A N 1
ATOM 729 C CA . GLU A 1 98 ? -12.505 -25.946 33.907 1.00 93.88 98 GLU A CA 1
ATOM 730 C C . GLU A 1 98 ? -11.648 -25.551 32.696 1.00 93.88 98 GLU A C 1
ATOM 732 O O . GLU A 1 98 ? -10.739 -26.281 32.309 1.00 93.88 98 GLU A O 1
ATOM 737 N N . LEU A 1 99 ? -11.889 -24.370 32.117 1.00 91.75 99 LEU A N 1
ATOM 738 C CA . LEU A 1 99 ? -11.163 -23.870 30.946 1.00 91.75 99 LEU A CA 1
ATOM 739 C C . LEU A 1 99 ? -9.909 -23.075 31.330 1.00 91.75 99 LEU A C 1
ATOM 741 O O . LEU A 1 99 ? -9.187 -22.600 30.450 1.00 91.75 99 LEU A O 1
ATOM 745 N N . LYS A 1 100 ? -9.605 -22.952 32.628 1.00 91.50 100 LYS A N 1
ATOM 746 C CA . LYS A 1 100 ? -8.403 -22.269 33.118 1.00 91.50 100 LYS A CA 1
ATOM 747 C C . LYS A 1 100 ? -7.106 -22.775 32.456 1.00 91.50 100 LYS A C 1
ATOM 749 O O . LYS A 1 100 ? -6.354 -21.917 31.996 1.00 91.50 100 LYS A O 1
ATOM 754 N N . PRO A 1 101 ? -6.857 -24.093 32.294 1.00 95.00 101 PRO A N 1
ATOM 755 C CA . PRO A 1 101 ? -5.643 -24.572 31.625 1.00 95.00 101 PRO A CA 1
ATOM 756 C C . PRO A 1 101 ? -5.542 -24.112 30.162 1.00 95.00 101 PRO A C 1
ATOM 758 O O . PRO A 1 101 ? -4.469 -23.745 29.691 1.00 95.00 101 PRO A O 1
ATOM 761 N N . LEU A 1 102 ? -6.670 -24.065 29.445 1.00 92.69 102 LEU A N 1
ATOM 762 C CA . LEU A 1 102 ? -6.719 -23.571 28.064 1.00 92.69 102 LEU A CA 1
ATOM 763 C C . LEU A 1 102 ? -6.477 -22.059 27.995 1.00 92.69 102 LEU A C 1
ATOM 765 O O . LEU A 1 102 ? -5.826 -21.573 27.071 1.00 92.69 102 LEU A O 1
ATOM 769 N N . ASN A 1 103 ? -6.987 -21.305 28.972 1.00 89.25 103 ASN A N 1
ATOM 770 C CA . ASN A 1 103 ? -6.749 -19.867 29.073 1.00 89.25 103 ASN A CA 1
ATOM 771 C C . ASN A 1 103 ? -5.262 -19.567 29.298 1.00 89.25 103 ASN A C 1
ATOM 773 O O . ASN A 1 103 ? -4.715 -18.688 28.633 1.00 89.25 103 ASN A O 1
ATOM 777 N N . GLU A 1 104 ? -4.609 -20.335 30.169 1.00 91.00 104 GLU A N 1
ATOM 778 C CA . GLU A 1 104 ? -3.174 -20.231 30.437 1.00 91.00 104 GLU A CA 1
ATOM 779 C C . GLU A 1 104 ? -2.325 -20.587 29.208 1.00 91.00 104 GLU A C 1
ATOM 781 O O . GLU A 1 104 ? -1.337 -19.904 28.932 1.00 91.00 104 GLU A O 1
ATOM 786 N N . GLU A 1 105 ? -2.726 -21.594 28.427 1.00 92.12 105 GLU A N 1
ATOM 787 C CA . GLU A 1 105 ? -2.031 -21.947 27.184 1.00 92.12 105 GLU A CA 1
ATOM 788 C C . GLU A 1 105 ? -2.182 -20.863 26.110 1.00 92.12 105 GLU A C 1
ATOM 790 O O . GLU A 1 105 ? -1.204 -20.466 25.476 1.00 92.12 105 GLU A O 1
ATOM 795 N N . ILE A 1 106 ? -3.382 -20.299 25.950 1.00 88.69 106 ILE A N 1
ATOM 796 C CA . ILE A 1 106 ? -3.610 -19.163 25.046 1.00 88.69 106 ILE A CA 1
ATOM 797 C C . ILE A 1 106 ? -2.759 -17.956 25.462 1.00 88.69 106 ILE A C 1
ATOM 799 O O . ILE A 1 106 ? -2.158 -17.301 24.609 1.00 88.69 106 ILE A O 1
ATOM 803 N N . ASP A 1 107 ? -2.671 -17.666 26.760 1.00 85.88 107 ASP A N 1
ATOM 804 C CA . ASP A 1 107 ? -1.822 -16.593 27.283 1.00 85.88 107 ASP A CA 1
ATOM 805 C C . ASP A 1 107 ? -0.336 -16.851 27.014 1.00 85.88 107 ASP A C 1
ATOM 807 O O . ASP A 1 107 ? 0.399 -15.923 26.665 1.00 85.88 107 ASP A O 1
ATOM 811 N N . ARG A 1 108 ? 0.114 -18.103 27.144 1.00 89.62 108 ARG A N 1
ATOM 812 C CA . ARG A 1 108 ? 1.488 -18.516 26.837 1.00 89.62 108 ARG A CA 1
ATOM 813 C C . ARG A 1 108 ? 1.811 -18.319 25.357 1.00 89.62 108 ARG A C 1
ATOM 815 O O . ARG A 1 108 ? 2.820 -17.691 25.039 1.00 89.62 108 ARG A O 1
ATOM 822 N N . LEU A 1 109 ? 0.941 -18.790 24.464 1.00 88.75 109 LEU A N 1
ATOM 823 C CA . LEU A 1 109 ? 1.119 -18.652 23.017 1.00 88.75 109 LEU A CA 1
ATOM 824 C C . LEU A 1 109 ? 1.142 -17.183 22.587 1.00 88.75 109 LEU A C 1
ATOM 826 O O . LEU A 1 109 ? 2.027 -16.777 21.836 1.00 88.75 109 LEU A O 1
ATOM 830 N N . LEU A 1 110 ? 0.239 -16.355 23.118 1.00 83.62 110 LEU A N 1
ATOM 831 C CA . LEU A 1 110 ? 0.226 -14.920 22.821 1.00 83.62 110 LEU A CA 1
ATOM 832 C C . LEU A 1 110 ? 1.496 -14.206 23.298 1.00 83.62 110 LEU A C 1
ATOM 834 O O . LEU A 1 110 ? 1.990 -13.324 22.600 1.00 83.62 110 LEU A O 1
ATOM 838 N N . LYS A 1 111 ? 2.062 -14.606 24.444 1.00 83.44 111 LYS A N 1
ATOM 839 C CA . LYS A 1 111 ? 3.355 -14.083 24.921 1.00 83.44 111 LYS A CA 1
ATOM 840 C C . LYS A 1 111 ? 4.532 -14.516 24.044 1.00 83.44 111 LYS A C 1
ATOM 842 O O . LYS A 1 111 ? 5.507 -13.779 23.962 1.00 83.44 111 LYS A O 1
ATOM 847 N N . SER A 1 112 ? 4.441 -15.677 23.394 1.00 84.44 112 SER A N 1
ATOM 848 C CA . SER A 1 112 ? 5.464 -16.172 22.460 1.00 84.44 112 SER A CA 1
ATOM 849 C C . SER A 1 112 ? 5.397 -15.544 21.063 1.00 84.44 112 SER A C 1
ATOM 851 O O . SER A 1 112 ? 6.280 -15.793 20.243 1.00 84.44 112 SER A O 1
ATOM 853 N N . ALA A 1 113 ? 4.371 -14.734 20.771 1.00 78.69 113 ALA A N 1
ATOM 854 C CA . ALA A 1 113 ? 4.231 -14.092 19.471 1.00 78.69 113 ALA A CA 1
ATOM 855 C C . ALA A 1 113 ? 5.457 -13.205 19.165 1.00 78.69 113 ALA A C 1
ATOM 857 O O . ALA A 1 113 ? 5.869 -12.419 20.024 1.00 78.69 113 ALA A O 1
ATOM 858 N N . PRO A 1 114 ? 6.038 -13.288 17.951 1.00 79.12 114 PRO A N 1
ATOM 859 C CA . PRO A 1 114 ? 7.241 -12.542 17.617 1.00 79.12 114 PRO A CA 1
ATOM 860 C C . PRO A 1 114 ? 6.978 -11.040 17.719 1.00 79.12 114 PRO A C 1
ATOM 862 O O . PRO A 1 114 ? 6.060 -10.496 17.096 1.00 79.12 114 PRO A O 1
ATOM 865 N N . GLN A 1 115 ? 7.801 -10.353 18.507 1.00 70.75 115 GLN A N 1
ATOM 866 C CA . GLN A 1 115 ? 7.745 -8.905 18.603 1.00 70.75 115 GLN A CA 1
ATOM 867 C C . GLN A 1 115 ? 8.518 -8.305 17.431 1.00 70.75 115 GLN A C 1
ATOM 869 O O . GLN A 1 115 ? 9.740 -8.418 17.355 1.00 70.75 115 GLN A O 1
ATOM 874 N N . ALA A 1 116 ? 7.809 -7.638 16.521 1.00 69.19 116 ALA A N 1
ATOM 875 C CA . ALA A 1 116 ? 8.464 -6.834 15.500 1.00 69.19 116 ALA A CA 1
ATOM 876 C C . ALA A 1 116 ? 9.264 -5.716 16.188 1.00 69.19 116 ALA A C 1
ATOM 878 O O . ALA A 1 116 ? 8.691 -4.875 16.883 1.00 69.19 116 ALA A O 1
ATOM 879 N N . THR A 1 117 ? 10.586 -5.713 16.000 1.00 69.62 117 THR A N 1
ATOM 880 C CA . THR A 1 117 ? 11.499 -4.701 16.561 1.00 69.62 117 THR A CA 1
ATOM 881 C C . THR A 1 117 ? 11.159 -3.296 16.065 1.00 69.62 117 THR A C 1
ATOM 883 O O . THR A 1 117 ? 11.318 -2.320 16.790 1.00 69.62 117 THR A O 1
ATOM 886 N N . THR A 1 118 ? 10.615 -3.211 14.849 1.00 67.69 118 THR A N 1
ATOM 887 C CA . THR A 1 118 ? 10.186 -1.969 14.213 1.00 67.69 118 THR A CA 1
ATOM 888 C C . THR A 1 118 ? 8.754 -2.118 13.727 1.00 67.69 118 THR A C 1
ATOM 890 O O . THR A 1 118 ? 8.412 -3.066 13.021 1.00 67.69 118 THR A O 1
ATOM 893 N N . SER A 1 119 ? 7.909 -1.147 14.070 1.00 62.16 119 SER A N 1
ATOM 894 C CA . SER A 1 119 ? 6.615 -0.991 13.408 1.00 62.16 119 SER A CA 1
ATOM 895 C C . SER A 1 119 ? 6.860 -0.394 12.028 1.00 62.16 119 SER A C 1
ATOM 897 O O . SER A 1 119 ? 7.180 0.787 11.911 1.00 62.16 119 SER A O 1
ATOM 899 N N . VAL A 1 120 ? 6.743 -1.203 10.978 1.00 61.19 120 VAL A N 1
ATOM 900 C CA . VAL A 1 120 ? 6.777 -0.690 9.606 1.00 61.19 120 VAL A CA 1
ATOM 901 C C . VAL A 1 120 ? 5.376 -0.205 9.259 1.00 61.19 120 VAL A C 1
ATOM 903 O O . VAL A 1 120 ? 4.407 -0.962 9.331 1.00 61.19 120 VAL A O 1
ATOM 906 N N . LEU A 1 121 ? 5.259 1.067 8.881 1.00 60.94 121 LEU A N 1
ATOM 907 C CA . LEU A 1 121 ? 4.046 1.601 8.270 1.00 60.94 121 LEU A CA 1
ATOM 908 C C . LEU A 1 121 ? 3.785 0.835 6.970 1.00 60.94 121 LEU A C 1
ATOM 910 O O . LEU A 1 121 ? 4.423 1.089 5.951 1.00 60.94 121 LEU A O 1
ATOM 914 N N . HIS A 1 122 ? 2.851 -0.112 6.999 1.00 57.44 122 HIS A N 1
ATOM 915 C CA . HIS A 1 122 ? 2.403 -0.778 5.787 1.00 57.44 122 HIS A CA 1
ATOM 916 C C . HIS A 1 122 ? 1.183 -0.044 5.221 1.00 57.44 122 HIS A C 1
ATOM 918 O O . HIS A 1 122 ? 0.199 0.242 5.906 1.00 57.44 122 HIS A O 1
ATOM 924 N N . LEU A 1 123 ? 1.230 0.264 3.929 1.00 65.69 123 LEU A N 1
ATOM 925 C CA . LEU A 1 123 ? 0.087 0.816 3.212 1.00 65.69 123 LEU A CA 1
ATOM 926 C C . LEU A 1 123 ? -0.872 -0.330 2.877 1.00 65.69 123 LEU A C 1
ATOM 928 O O . LEU A 1 123 ? -0.650 -1.066 1.921 1.00 65.69 123 LEU A O 1
ATOM 932 N N . ARG A 1 124 ? -1.945 -0.488 3.659 1.00 70.88 124 ARG A N 1
ATOM 933 C CA . ARG A 1 124 ? -3.071 -1.357 3.278 1.00 70.88 124 ARG A CA 1
ATOM 934 C C . ARG A 1 124 ? -3.916 -0.658 2.213 1.00 70.88 124 ARG A C 1
ATOM 936 O O . ARG A 1 124 ? -4.074 0.566 2.254 1.00 70.88 124 ARG A O 1
ATOM 943 N N . GLU A 1 125 ? -4.486 -1.417 1.275 1.00 72.50 125 GLU A N 1
ATOM 944 C CA . GLU A 1 125 ? -5.536 -0.865 0.415 1.00 72.50 125 GLU A CA 1
ATOM 945 C C . GLU A 1 125 ? -6.688 -0.362 1.302 1.00 72.50 125 GLU A C 1
ATOM 947 O O . GLU A 1 125 ? -7.105 -1.025 2.257 1.00 72.50 125 GLU A O 1
ATOM 952 N N . ARG A 1 126 ? -7.161 0.858 1.024 1.00 74.31 126 ARG A N 1
ATOM 953 C CA . ARG A 1 126 ? -8.339 1.400 1.700 1.00 74.31 126 ARG A CA 1
ATOM 954 C C . ARG A 1 126 ? -9.557 0.600 1.270 1.00 74.31 126 ARG A C 1
ATOM 956 O O . ARG A 1 126 ? -9.755 0.377 0.076 1.00 74.31 126 ARG A O 1
ATOM 963 N N . GLU A 1 127 ? -10.392 0.243 2.238 1.00 80.06 127 GLU A N 1
ATOM 964 C CA . GLU A 1 127 ? -11.687 -0.369 1.953 1.00 80.06 127 GLU A CA 1
ATOM 965 C C . GLU A 1 127 ? -12.497 0.508 0.988 1.00 80.06 127 GLU A C 1
ATOM 967 O O . GLU A 1 127 ? -12.382 1.739 1.054 1.00 80.06 127 GLU A O 1
ATOM 972 N N . PRO A 1 128 ? -13.320 -0.088 0.105 1.00 80.06 128 PRO A N 1
ATOM 973 C CA . PRO A 1 128 ? -14.095 0.658 -0.883 1.00 80.06 128 PRO A CA 1
ATOM 974 C C . PRO A 1 128 ? -14.901 1.818 -0.283 1.00 80.06 128 PRO A C 1
ATOM 976 O O . PRO A 1 128 ? -14.903 2.905 -0.855 1.00 80.06 128 PRO A O 1
ATOM 979 N N . ALA A 1 129 ? -15.484 1.622 0.906 1.00 82.94 129 ALA A N 1
ATOM 980 C CA . ALA A 1 129 ? -16.246 2.636 1.641 1.00 82.94 129 ALA A CA 1
ATOM 981 C C . ALA A 1 129 ? -15.410 3.857 2.077 1.00 82.94 129 ALA A C 1
ATOM 983 O O . ALA A 1 129 ? -15.946 4.943 2.274 1.00 82.94 129 ALA A O 1
ATOM 984 N N . HIS A 1 130 ? -14.089 3.701 2.196 1.00 81.25 130 HIS A N 1
ATOM 985 C CA . HIS A 1 130 ? -13.152 4.740 2.631 1.00 81.25 130 HIS A CA 1
ATOM 986 C C . HIS A 1 130 ? -12.300 5.307 1.477 1.00 81.25 130 HIS A C 1
ATOM 988 O O . HIS A 1 130 ? -11.341 6.063 1.708 1.00 81.25 130 HIS A O 1
ATOM 994 N N . ARG A 1 131 ? -12.594 4.933 0.221 1.00 82.12 131 ARG A N 1
ATOM 995 C CA . ARG A 1 131 ? -11.894 5.473 -0.952 1.00 82.12 131 ARG A CA 1
ATOM 996 C C . ARG A 1 131 ? -12.164 6.970 -1.069 1.00 82.12 131 ARG A C 1
ATOM 998 O O . ARG A 1 131 ? -13.298 7.429 -1.008 1.00 82.12 131 ARG A O 1
ATOM 1005 N N . ARG A 1 132 ? -11.092 7.746 -1.241 1.00 84.50 132 ARG A N 1
ATOM 1006 C CA . ARG A 1 132 ? -11.199 9.194 -1.431 1.00 84.50 132 ARG A CA 1
ATOM 1007 C C . ARG A 1 132 ? -11.750 9.471 -2.827 1.00 84.50 132 ARG A C 1
ATOM 1009 O O . ARG A 1 132 ? -11.169 9.024 -3.811 1.00 84.50 132 ARG A O 1
ATOM 1016 N N . THR A 1 133 ? -12.821 10.249 -2.901 1.00 89.88 133 THR A N 1
ATOM 1017 C CA . THR A 1 133 ? -13.320 10.796 -4.164 1.00 89.88 133 THR A CA 1
ATOM 1018 C C . THR A 1 133 ? -12.331 11.828 -4.705 1.00 89.88 133 THR A C 1
ATOM 1020 O O . THR A 1 133 ? -12.002 12.795 -4.014 1.00 89.88 133 THR A O 1
ATOM 1023 N N . THR A 1 134 ? -11.869 11.635 -5.940 1.00 92.00 134 THR A N 1
ATOM 1024 C CA . THR A 1 134 ? -10.957 12.556 -6.633 1.00 92.00 134 THR A CA 1
ATOM 1025 C C . THR A 1 134 ? -11.712 13.298 -7.730 1.00 92.00 134 THR A C 1
ATOM 1027 O O . THR A 1 134 ? -12.512 12.701 -8.448 1.00 92.00 134 THR A O 1
ATOM 1030 N N . HIS A 1 135 ? -11.445 14.595 -7.871 1.00 94.94 135 HIS A N 1
ATOM 1031 C CA . HIS A 1 135 ? -12.043 15.445 -8.898 1.00 94.94 135 HIS A CA 1
ATOM 1032 C C . HIS A 1 135 ? -10.959 16.034 -9.794 1.00 94.94 135 HIS A C 1
ATOM 1034 O O . HIS A 1 135 ? -9.848 16.310 -9.339 1.00 94.94 135 HIS A O 1
ATOM 1040 N N . LEU A 1 136 ? -11.300 16.253 -11.061 1.00 94.75 136 LEU A N 1
ATOM 1041 C CA . LEU A 1 136 ? -10.525 17.133 -11.924 1.00 94.75 136 LEU A CA 1
ATOM 1042 C C . LEU A 1 136 ? -10.633 18.558 -11.374 1.00 94.75 136 LEU A C 1
ATOM 1044 O O . LEU A 1 136 ? -11.732 19.009 -11.072 1.00 94.75 136 LEU A O 1
ATOM 1048 N N . LEU A 1 137 ? -9.516 19.268 -11.257 1.00 96.75 137 LEU A N 1
ATOM 1049 C CA . LEU A 1 137 ? -9.494 20.631 -10.726 1.00 96.75 137 LEU A CA 1
ATOM 1050 C C . LEU A 1 137 ? -9.366 21.649 -11.855 1.00 96.75 137 LEU A C 1
ATOM 1052 O O . LEU A 1 137 ? -8.564 21.465 -12.777 1.00 96.75 137 LEU A O 1
ATOM 1056 N N . LYS A 1 138 ? -10.111 22.755 -11.776 1.00 96.56 138 LYS A N 1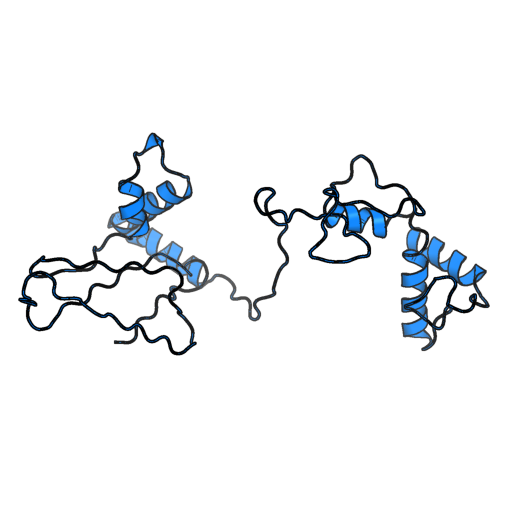
ATOM 1057 C CA . LYS A 1 138 ? -9.985 23.845 -12.748 1.00 96.56 138 LYS A CA 1
ATOM 1058 C C . LYS A 1 138 ? -8.619 24.514 -12.579 1.00 96.56 138 LYS A C 1
ATOM 1060 O O . LYS A 1 138 ? -8.372 25.194 -11.589 1.00 96.56 138 LYS A O 1
ATOM 1065 N N . ARG A 1 139 ? -7.715 24.294 -13.544 1.00 94.62 139 ARG A N 1
ATOM 1066 C CA . ARG A 1 139 ? -6.318 24.784 -13.520 1.00 94.62 139 ARG A CA 1
ATOM 1067 C C . ARG A 1 139 ? -5.552 24.399 -12.241 1.00 94.62 139 ARG A C 1
ATOM 1069 O O . ARG A 1 139 ? -4.684 25.141 -11.801 1.00 94.62 139 ARG A O 1
ATOM 1076 N N . GLY A 1 140 ? -5.887 23.256 -11.638 1.00 93.25 140 GLY A N 1
ATOM 1077 C CA . GLY A 1 140 ? -5.252 22.794 -10.399 1.00 93.25 140 GLY A CA 1
ATOM 1078 C C . GLY A 1 140 ? -5.729 23.494 -9.122 1.00 93.25 140 GLY A C 1
ATOM 1079 O O . GLY A 1 140 ? -5.201 23.190 -8.057 1.00 93.25 140 GLY A O 1
ATOM 1080 N N . ASN A 1 141 ? -6.718 24.393 -9.194 1.00 94.25 141 ASN A N 1
ATOM 1081 C CA . ASN A 1 141 ? -7.227 25.072 -8.007 1.00 94.25 141 ASN A CA 1
ATOM 1082 C C . ASN A 1 141 ? -8.103 24.134 -7.156 1.00 94.25 141 ASN A C 1
ATOM 1084 O O . ASN A 1 141 ? -9.065 23.544 -7.652 1.00 94.25 141 ASN A O 1
ATOM 1088 N N . TRP A 1 142 ? -7.747 23.975 -5.882 1.00 91.25 142 TRP A N 1
ATOM 1089 C CA . TRP A 1 142 ? -8.303 22.956 -4.987 1.00 91.25 142 TRP A CA 1
ATOM 1090 C C . TRP A 1 142 ? -9.750 23.235 -4.564 1.00 91.25 142 TRP A C 1
ATOM 1092 O O . TRP A 1 142 ? -10.484 22.290 -4.277 1.00 91.25 142 TRP A O 1
ATOM 1102 N N . ASP A 1 143 ? -10.160 24.504 -4.557 1.00 94.94 143 ASP A N 1
ATOM 1103 C CA . ASP A 1 143 ? -11.512 24.961 -4.215 1.00 94.94 143 ASP A CA 1
ATOM 1104 C C . ASP A 1 143 ? -12.470 24.966 -5.424 1.00 94.94 143 ASP A C 1
ATOM 1106 O O . ASP A 1 143 ? -13.664 25.218 -5.272 1.00 94.94 143 ASP A O 1
ATOM 1110 N N . GLN A 1 144 ? -11.971 24.639 -6.624 1.00 96.12 144 GLN A N 1
ATOM 1111 C CA . GLN A 1 144 ? -12.747 24.582 -7.867 1.00 96.12 144 GLN A CA 1
ATOM 1112 C C . GLN A 1 144 ? -12.754 23.162 -8.460 1.00 96.12 144 GLN A C 1
ATOM 1114 O O . GLN A 1 144 ? -12.179 22.929 -9.537 1.00 96.12 144 GLN A O 1
ATOM 1119 N N . PRO A 1 145 ? -13.397 22.190 -7.778 1.00 96.38 145 PRO A N 1
ATOM 1120 C CA . PRO A 1 145 ? -13.586 20.857 -8.322 1.00 96.38 145 PRO A CA 1
ATOM 1121 C C . PRO A 1 145 ? -14.545 20.890 -9.519 1.00 96.38 145 PRO A C 1
ATOM 1123 O O . PRO A 1 145 ? -15.573 21.562 -9.514 1.00 96.38 145 PRO A O 1
ATOM 1126 N N . LEU A 1 146 ? -14.194 20.134 -10.553 1.00 95.88 146 LEU A N 1
ATOM 1127 C CA . LEU A 1 146 ? -15.029 19.846 -11.714 1.00 95.88 146 LEU A CA 1
ATOM 1128 C C . LEU A 1 146 ? -15.609 18.430 -11.554 1.00 95.88 146 LEU A C 1
ATOM 1130 O O . LEU A 1 146 ? -16.103 18.059 -10.493 1.00 95.88 146 LEU A O 1
ATOM 1134 N N . ARG A 1 147 ? -15.547 17.602 -12.601 1.00 95.19 147 ARG A N 1
ATOM 1135 C CA . ARG A 1 147 ? -16.067 16.230 -12.573 1.00 95.19 147 ARG A CA 1
ATOM 1136 C C . ARG A 1 147 ? -15.218 15.292 -11.713 1.00 95.19 147 ARG A C 1
ATOM 1138 O O . ARG A 1 147 ? -13.990 15.413 -11.674 1.00 95.19 147 ARG A O 1
ATOM 1145 N N . LYS A 1 148 ? -15.873 14.303 -11.097 1.00 95.06 148 LYS A N 1
ATOM 1146 C CA . LYS A 1 148 ? -15.206 13.149 -10.482 1.00 95.06 148 LYS A CA 1
ATOM 1147 C C . LYS A 1 148 ? -14.387 12.403 -11.539 1.00 95.06 148 LYS A C 1
ATOM 1149 O O . LYS A 1 148 ? -14.818 12.278 -12.686 1.00 95.06 148 LYS A O 1
ATOM 1154 N N . ILE A 1 149 ? -13.218 11.913 -11.147 1.00 92.12 149 ILE A N 1
ATOM 1155 C CA . ILE A 1 149 ? -12.358 11.080 -11.987 1.00 92.12 149 ILE A CA 1
ATOM 1156 C C . ILE A 1 149 ? -12.015 9.777 -11.273 1.00 92.12 149 ILE A C 1
ATOM 1158 O O . ILE A 1 149 ? -11.856 9.739 -10.052 1.00 92.12 149 ILE A O 1
ATOM 1162 N N . GLU A 1 150 ? -11.890 8.716 -12.062 1.00 89.25 150 GLU A N 1
ATOM 1163 C CA . GLU A 1 150 ? -11.441 7.406 -11.601 1.00 89.25 150 GLU A CA 1
ATOM 1164 C C . GLU A 1 150 ? -9.959 7.203 -11.950 1.00 89.25 150 GLU A C 1
ATOM 1166 O O . GLU A 1 150 ? -9.461 7.826 -12.895 1.00 89.25 150 GLU A O 1
ATOM 1171 N N . PRO A 1 151 ? -9.237 6.330 -11.224 1.00 87.62 151 PRO A N 1
ATOM 1172 C CA . PRO A 1 151 ? -7.866 5.977 -11.568 1.00 87.62 151 PRO A CA 1
ATOM 1173 C C . PRO A 1 151 ? -7.751 5.487 -13.016 1.00 87.62 151 PRO A C 1
ATOM 1175 O O . PRO A 1 151 ? -8.512 4.619 -13.463 1.00 87.62 151 PRO A O 1
ATOM 1178 N N . HIS A 1 152 ? -6.777 6.036 -13.738 1.00 90.00 152 HIS A N 1
ATOM 1179 C CA . HIS A 1 152 ? -6.453 5.626 -15.098 1.00 90.00 152 HIS A CA 1
ATOM 1180 C C . HIS A 1 152 ? -4.986 5.921 -15.439 1.00 90.00 152 HIS A C 1
ATOM 1182 O O . HIS A 1 152 ? -4.237 6.419 -14.599 1.00 90.00 152 HIS A O 1
ATOM 1188 N N . VAL A 1 153 ? -4.585 5.592 -16.667 1.00 92.88 153 VAL A N 1
ATOM 1189 C CA . VAL A 1 153 ? -3.223 5.769 -17.183 1.00 92.88 153 VAL A CA 1
ATOM 1190 C C . VAL A 1 153 ? -3.218 6.792 -18.318 1.00 92.88 153 VAL A C 1
ATOM 1192 O O . VAL A 1 153 ? -4.264 6.999 -18.941 1.00 92.88 153 VAL A O 1
ATOM 1195 N N . PRO A 1 154 ? -2.082 7.452 -18.597 1.00 91.25 154 PRO A N 1
ATOM 1196 C CA . PRO A 1 154 ? -1.981 8.370 -19.723 1.00 91.25 154 PRO A CA 1
ATOM 1197 C C . PRO A 1 154 ? -2.298 7.668 -21.047 1.00 91.25 154 PRO A C 1
ATOM 1199 O O . PRO A 1 154 ? -1.685 6.657 -21.373 1.00 91.25 154 PRO A O 1
ATOM 1202 N N . ALA A 1 155 ? -3.213 8.238 -21.834 1.00 91.94 155 ALA A N 1
ATOM 1203 C CA . ALA A 1 155 ? -3.631 7.666 -23.118 1.00 91.94 155 ALA A CA 1
ATOM 1204 C C . ALA A 1 155 ? -2.516 7.639 -24.184 1.00 91.94 155 ALA A C 1
ATOM 1206 O O . ALA A 1 155 ? -2.637 6.925 -25.170 1.00 91.94 155 ALA A O 1
ATOM 1207 N N . ALA A 1 156 ? -1.442 8.413 -23.990 1.00 91.50 156 ALA A N 1
ATOM 1208 C CA . ALA A 1 156 ? -0.268 8.423 -24.865 1.00 91.50 156 ALA A CA 1
ATOM 1209 C C . ALA A 1 156 ? 0.659 7.207 -24.666 1.00 91.50 156 ALA A C 1
ATOM 1211 O O . ALA A 1 156 ? 1.605 7.028 -25.427 1.00 91.50 156 ALA A O 1
ATOM 1212 N N . LEU A 1 157 ? 0.426 6.409 -23.622 1.00 92.12 157 LEU A N 1
ATOM 1213 C CA . LEU A 1 157 ? 1.182 5.197 -23.316 1.00 92.12 157 LEU A CA 1
ATOM 1214 C C . LEU A 1 157 ? 0.353 3.955 -23.670 1.00 92.12 157 LEU A C 1
ATOM 1216 O O . LEU A 1 157 ? -0.780 4.053 -24.143 1.00 92.12 157 LEU A O 1
ATOM 1220 N N . HIS A 1 158 ? 0.915 2.770 -23.443 1.00 93.56 158 HIS A N 1
ATOM 1221 C CA . HIS A 1 158 ? 0.223 1.507 -23.687 1.00 93.56 158 HIS A CA 1
ATOM 1222 C C . HIS A 1 158 ? -1.073 1.401 -22.860 1.00 93.56 158 HIS A C 1
ATOM 1224 O O . HIS A 1 158 ? -1.138 1.899 -21.729 1.00 93.56 158 HIS A O 1
ATOM 1230 N N . PRO A 1 159 ? -2.122 0.748 -23.394 1.00 93.62 159 PRO A N 1
ATOM 1231 C CA . PRO A 1 159 ? -3.415 0.676 -22.727 1.00 93.62 159 PRO A CA 1
ATOM 1232 C C . PRO A 1 159 ? -3.336 -0.090 -21.402 1.00 93.62 159 PRO A C 1
ATOM 1234 O O . PRO A 1 159 ? -2.511 -0.986 -21.210 1.00 93.62 159 PRO A O 1
ATOM 1237 N N . PHE A 1 160 ? -4.231 0.252 -20.477 1.00 94.31 160 PHE A N 1
ATOM 1238 C CA . PHE A 1 160 ? -4.394 -0.513 -19.244 1.00 94.31 160 PHE A CA 1
ATOM 1239 C C . PHE A 1 160 ? -5.078 -1.857 -19.550 1.00 94.31 160 PHE A C 1
ATOM 1241 O O . PHE A 1 160 ? -6.106 -1.836 -20.231 1.00 94.31 160 PHE A O 1
ATOM 1248 N N . PRO A 1 161 ? -4.572 -3.005 -19.056 1.00 90.75 161 PRO A N 1
ATOM 1249 C CA . PRO A 1 161 ? -5.181 -4.300 -19.344 1.00 90.75 161 PRO A CA 1
ATOM 1250 C C . PRO A 1 161 ? -6.631 -4.362 -18.836 1.00 90.75 161 PRO A C 1
ATOM 1252 O O . PRO A 1 161 ? -6.878 -3.944 -17.699 1.00 90.75 161 PRO A O 1
ATOM 1255 N N . PRO A 1 162 ? -7.585 -4.886 -19.629 1.00 89.25 162 PRO A N 1
ATOM 1256 C CA . PRO A 1 162 ? -9.000 -4.913 -19.251 1.00 89.25 162 PRO A CA 1
ATOM 1257 C C . PRO A 1 162 ? -9.252 -5.744 -17.986 1.00 89.25 162 PRO A C 1
ATOM 1259 O O . PRO A 1 162 ? -10.057 -5.347 -17.147 1.00 89.25 162 PRO A O 1
ATOM 1262 N N . ASP A 1 163 ? -8.492 -6.827 -17.807 1.00 90.69 163 ASP A N 1
ATOM 1263 C CA . ASP A 1 163 ? -8.647 -7.769 -16.692 1.00 90.69 163 ASP A CA 1
ATOM 1264 C C . ASP A 1 163 ? -7.795 -7.406 -15.462 1.00 90.69 163 ASP A C 1
ATOM 1266 O O . ASP A 1 163 ? -7.785 -8.119 -14.456 1.00 90.69 163 ASP A O 1
ATOM 1270 N N . ALA A 1 164 ? -7.044 -6.299 -15.516 1.00 90.00 164 ALA A N 1
ATOM 1271 C CA . ALA A 1 164 ? -6.240 -5.855 -14.384 1.00 90.00 164 ALA A CA 1
ATOM 1272 C C . ALA A 1 164 ? -7.089 -5.057 -13.376 1.00 90.00 164 ALA A C 1
ATOM 1274 O O . ALA A 1 164 ? -7.887 -4.196 -13.760 1.00 90.00 164 ALA A O 1
ATOM 1275 N N . PRO A 1 165 ? -6.888 -5.257 -12.059 1.00 89.06 165 PRO A N 1
ATOM 1276 C CA . PRO A 1 165 ? -7.604 -4.483 -11.053 1.00 89.06 165 PRO A CA 1
ATOM 1277 C C . PRO A 1 165 ? -7.199 -3.005 -11.127 1.00 89.06 165 PRO A C 1
ATOM 1279 O O . PRO A 1 165 ? -6.014 -2.678 -11.167 1.00 89.06 165 PRO A O 1
ATOM 1282 N N . ARG A 1 166 ? -8.164 -2.078 -11.073 1.00 87.69 166 ARG A N 1
ATOM 1283 C CA . ARG A 1 166 ? -7.892 -0.625 -11.036 1.00 87.69 166 ARG A CA 1
ATOM 1284 C C . ARG A 1 166 ? -7.459 -0.142 -9.650 1.00 87.69 166 ARG A C 1
ATOM 1286 O O . ARG A 1 166 ? -8.069 0.735 -9.044 1.00 87.69 166 ARG A O 1
ATOM 1293 N N . ASN A 1 167 ? -6.395 -0.745 -9.143 1.00 86.62 167 ASN A N 1
ATOM 1294 C CA . ASN A 1 167 ? -5.745 -0.404 -7.888 1.00 86.62 167 ASN A CA 1
ATOM 1295 C C . ASN A 1 167 ? -4.222 -0.327 -8.086 1.00 86.62 167 ASN A C 1
ATOM 1297 O O . ASN A 1 167 ? -3.707 -0.390 -9.205 1.00 86.62 167 ASN A O 1
ATOM 1301 N N . ARG A 1 168 ? -3.482 -0.172 -6.985 1.00 86.69 168 ARG A N 1
ATOM 1302 C CA . ARG A 1 168 ? -2.017 -0.043 -7.022 1.00 86.69 168 ARG A CA 1
ATOM 1303 C C . ARG A 1 168 ? -1.329 -1.263 -7.631 1.00 86.69 168 ARG A C 1
ATOM 1305 O O . ARG A 1 168 ? -0.337 -1.094 -8.328 1.00 86.69 168 ARG A O 1
ATOM 1312 N N . LEU A 1 169 ? -1.861 -2.464 -7.398 1.00 88.81 169 LEU A N 1
ATOM 1313 C CA . LEU A 1 169 ? -1.296 -3.691 -7.954 1.00 88.81 169 LEU A CA 1
ATOM 1314 C C . LEU A 1 169 ? -1.454 -3.736 -9.476 1.00 88.81 169 LEU A C 1
ATOM 1316 O O . LEU A 1 169 ? -0.488 -4.028 -10.177 1.00 88.81 169 LEU A O 1
ATOM 1320 N N . GLY A 1 170 ? -2.639 -3.414 -10.003 1.00 92.62 170 GLY A N 1
ATOM 1321 C CA . GLY A 1 170 ? -2.824 -3.353 -11.454 1.00 92.62 170 GLY A CA 1
ATOM 1322 C C . GLY A 1 170 ? -1.996 -2.248 -12.105 1.00 92.62 170 GLY A C 1
ATOM 1323 O O . GLY A 1 170 ? -1.411 -2.478 -13.158 1.00 92.62 170 GLY A O 1
ATOM 1324 N N . PHE A 1 171 ? -1.850 -1.089 -11.451 1.00 93.25 171 PHE A N 1
ATOM 1325 C CA . PHE A 1 171 ? -0.938 -0.042 -11.920 1.00 93.25 171 PHE A CA 1
ATOM 1326 C C . PHE A 1 171 ? 0.525 -0.498 -11.939 1.00 93.25 171 PHE A C 1
ATOM 1328 O O . PHE A 1 171 ? 1.209 -0.260 -12.927 1.00 93.25 171 PHE A O 1
ATOM 1335 N N . ALA A 1 172 ? 0.997 -1.198 -10.903 1.00 92.69 172 ALA A N 1
ATOM 1336 C CA . ALA A 1 172 ? 2.356 -1.737 -10.868 1.00 92.69 172 ALA A CA 1
ATOM 1337 C C . ALA A 1 172 ? 2.601 -2.745 -12.004 1.00 92.69 172 ALA A C 1
ATOM 1339 O O . ALA A 1 172 ? 3.622 -2.670 -12.682 1.00 92.69 172 ALA A O 1
ATOM 1340 N N . ARG A 1 173 ? 1.633 -3.635 -12.266 1.00 93.38 173 ARG A N 1
ATOM 1341 C CA . ARG A 1 173 ? 1.687 -4.581 -13.393 1.00 93.38 173 ARG A CA 1
ATOM 1342 C C . ARG A 1 173 ? 1.678 -3.875 -14.747 1.00 93.38 173 ARG A C 1
ATOM 1344 O O . ARG A 1 173 ? 2.419 -4.267 -15.637 1.00 93.38 173 ARG A O 1
ATOM 1351 N N . TRP A 1 174 ? 0.868 -2.827 -14.903 1.00 95.50 174 TRP A N 1
ATOM 1352 C CA . TRP A 1 174 ? 0.865 -2.005 -16.112 1.00 95.50 174 TRP A CA 1
ATOM 1353 C C . TRP A 1 174 ? 2.207 -1.289 -16.307 1.00 95.50 174 TRP A C 1
ATOM 1355 O O . TRP A 1 174 ? 2.757 -1.323 -17.405 1.00 95.50 174 TRP A O 1
ATOM 1365 N N . LEU A 1 175 ? 2.763 -0.699 -15.245 1.00 94.69 175 LEU A N 1
ATOM 1366 C CA . LEU A 1 175 ? 4.022 0.043 -15.286 1.00 94.69 175 LEU A CA 1
ATOM 1367 C C . LEU A 1 175 ? 5.207 -0.868 -15.633 1.00 94.69 175 LEU A C 1
ATOM 1369 O O . LEU A 1 175 ? 6.060 -0.475 -16.419 1.00 94.69 175 LEU A O 1
ATOM 1373 N N . ALA A 1 176 ? 5.252 -2.081 -15.083 1.00 93.56 176 ALA A N 1
ATOM 1374 C CA . ALA A 1 176 ? 6.296 -3.074 -15.349 1.00 93.56 176 ALA A CA 1
ATOM 1375 C C . ALA A 1 176 ? 5.985 -4.001 -16.541 1.00 93.56 176 ALA A C 1
ATOM 1377 O O . ALA A 1 176 ? 6.695 -4.978 -16.759 1.00 93.56 176 ALA A O 1
ATOM 1378 N N . SER A 1 177 ? 4.923 -3.726 -17.304 1.00 93.81 177 SER A N 1
ATOM 1379 C CA . SER A 1 177 ? 4.578 -4.516 -18.488 1.00 93.81 177 SER A CA 1
ATOM 1380 C C . SER A 1 177 ? 5.688 -4.443 -19.538 1.00 93.81 177 SER A C 1
ATOM 1382 O O . SER A 1 177 ? 6.292 -3.388 -19.723 1.00 93.81 177 SER A O 1
ATOM 1384 N N . ARG A 1 178 ? 5.866 -5.523 -20.309 1.00 93.12 178 ARG A N 1
ATOM 1385 C CA . ARG A 1 178 ? 6.715 -5.540 -21.515 1.00 93.12 178 ARG A CA 1
ATOM 1386 C C . ARG A 1 178 ? 6.334 -4.463 -22.534 1.00 93.12 178 ARG A C 1
ATOM 1388 O O . ARG A 1 178 ? 7.173 -4.014 -23.301 1.00 93.12 178 ARG A O 1
ATOM 1395 N N . SER A 1 179 ? 5.075 -4.025 -22.538 1.00 92.75 179 SER A N 1
ATOM 1396 C CA . SER A 1 179 ? 4.607 -2.930 -23.398 1.00 92.75 179 SER A CA 1
ATOM 1397 C C . SER A 1 179 ? 4.999 -1.541 -22.884 1.00 92.75 179 SER A C 1
ATOM 1399 O O . SER A 1 179 ? 4.749 -0.556 -23.577 1.00 92.75 179 SER A O 1
ATOM 1401 N N . SER A 1 180 ? 5.578 -1.438 -21.680 1.00 93.62 180 SER A N 1
ATOM 1402 C CA . SER A 1 180 ? 6.035 -0.163 -21.134 1.00 93.62 180 SER A CA 1
ATOM 1403 C C . SER A 1 180 ? 7.249 0.347 -21.911 1.00 93.62 180 SER A C 1
ATOM 1405 O O . SER A 1 180 ? 8.278 -0.328 -21.954 1.00 93.62 180 SER A O 1
ATOM 1407 N N . PRO A 1 181 ? 7.191 1.565 -22.475 1.00 88.88 181 PRO A N 1
ATOM 1408 C CA . PRO A 1 181 ? 8.278 2.080 -23.295 1.00 88.88 181 PRO A CA 1
ATOM 1409 C C . PRO A 1 181 ? 9.505 2.506 -22.481 1.00 88.88 181 PRO A C 1
ATOM 1411 O O . PRO A 1 181 ? 10.567 2.687 -23.058 1.00 88.88 181 PRO A O 1
ATOM 1414 N N . LEU A 1 182 ? 9.405 2.710 -21.167 1.00 90.81 182 LEU A N 1
ATOM 1415 C CA . LEU A 1 182 ? 10.499 3.324 -20.398 1.00 90.81 182 LEU A CA 1
ATOM 1416 C C . LEU A 1 182 ? 11.028 2.447 -19.270 1.00 90.81 182 LEU A C 1
ATOM 1418 O O . LEU A 1 182 ? 12.206 2.546 -18.946 1.00 90.81 182 LEU A O 1
ATOM 1422 N N . THR A 1 183 ? 10.204 1.577 -18.687 1.00 94.19 183 THR A N 1
ATOM 1423 C CA . THR A 1 183 ? 10.553 0.903 -17.428 1.00 94.19 183 THR A CA 1
ATOM 1424 C C . THR A 1 183 ? 11.844 0.093 -17.522 1.00 94.19 183 THR A C 1
ATOM 1426 O O . THR A 1 183 ? 12.727 0.272 -16.685 1.00 94.19 183 THR A O 1
ATOM 1429 N N . ALA A 1 184 ? 11.992 -0.735 -18.560 1.00 95.69 184 ALA A N 1
ATOM 1430 C CA . ALA A 1 184 ? 13.202 -1.530 -18.761 1.00 95.69 184 ALA A CA 1
ATOM 1431 C C . ALA A 1 184 ? 14.435 -0.649 -19.036 1.00 95.69 184 ALA A C 1
ATOM 1433 O O . ALA A 1 184 ? 15.477 -0.844 -18.418 1.00 95.69 184 ALA A O 1
ATOM 1434 N N . ARG A 1 185 ? 14.299 0.389 -19.874 1.00 94.56 185 ARG A N 1
ATOM 1435 C CA . ARG A 1 185 ? 15.383 1.344 -20.180 1.00 94.56 185 ARG A CA 1
ATOM 1436 C C . ARG A 1 185 ? 15.881 2.067 -18.929 1.00 94.56 185 ARG A C 1
ATOM 1438 O O . ARG A 1 185 ? 17.083 2.162 -18.708 1.00 94.56 185 ARG A O 1
ATOM 1445 N N . VAL A 1 186 ? 14.964 2.543 -18.088 1.00 95.12 186 VAL A N 1
ATOM 1446 C CA . VAL A 1 186 ? 15.303 3.213 -16.823 1.00 95.12 186 VAL A CA 1
ATOM 1447 C C . VAL A 1 186 ? 16.017 2.246 -15.877 1.00 95.12 186 VAL A C 1
ATOM 1449 O O . VAL A 1 186 ? 17.017 2.618 -15.265 1.00 95.12 186 VAL A O 1
ATOM 1452 N N . ALA A 1 187 ? 15.531 1.006 -15.765 1.00 95.81 187 ALA A N 1
ATOM 1453 C CA . ALA A 1 187 ? 16.145 -0.010 -14.914 1.00 95.81 187 ALA A CA 1
ATOM 1454 C C . ALA A 1 187 ? 17.574 -0.348 -15.367 1.00 95.81 187 ALA A C 1
ATOM 1456 O O . ALA A 1 187 ? 18.499 -0.257 -14.561 1.00 95.81 187 ALA A O 1
ATOM 1457 N N . VAL A 1 188 ? 17.768 -0.639 -16.658 1.00 96.75 188 VAL A N 1
ATOM 1458 C CA . VAL A 1 188 ? 19.092 -0.877 -17.255 1.00 96.75 188 VAL A CA 1
ATOM 1459 C C . VAL A 1 188 ? 20.018 0.308 -17.027 1.00 96.75 188 VAL A C 1
ATOM 1461 O O . VAL A 1 188 ? 21.145 0.122 -16.581 1.00 96.75 188 VAL A O 1
ATOM 1464 N N . ASN A 1 189 ? 19.550 1.531 -17.286 1.00 96.31 189 ASN A N 1
ATOM 1465 C CA . ASN A 1 189 ? 20.376 2.720 -17.115 1.00 96.31 189 ASN A CA 1
ATOM 1466 C C . ASN A 1 189 ? 20.846 2.891 -15.666 1.00 96.31 189 ASN A C 1
ATOM 1468 O O . ASN A 1 189 ? 21.995 3.257 -15.438 1.00 96.31 189 ASN A O 1
ATOM 1472 N N . ARG A 1 190 ? 19.985 2.586 -14.685 1.00 96.12 190 ARG A N 1
ATOM 1473 C CA . ARG A 1 190 ? 20.349 2.619 -13.261 1.00 96.12 190 ARG A CA 1
ATOM 1474 C C . ARG A 1 190 ? 21.362 1.538 -12.892 1.00 96.12 190 ARG A C 1
ATOM 1476 O O . ARG A 1 190 ? 22.294 1.830 -12.150 1.00 96.12 190 ARG A O 1
ATOM 1483 N N . VAL A 1 191 ? 21.210 0.320 -13.412 1.00 96.81 191 VAL A N 1
ATOM 1484 C CA . VAL A 1 191 ? 22.193 -0.760 -13.207 1.00 96.81 191 VAL A CA 1
ATOM 1485 C C . VAL A 1 191 ? 23.538 -0.376 -13.819 1.00 96.81 191 VAL A C 1
ATOM 1487 O O . VAL A 1 191 ? 24.564 -0.452 -13.149 1.00 96.81 191 VAL A O 1
ATOM 1490 N N . TRP A 1 192 ? 23.530 0.115 -15.057 1.00 96.56 192 TRP A N 1
ATOM 1491 C CA . TRP A 1 192 ? 24.722 0.599 -15.744 1.00 96.56 192 TRP A CA 1
ATOM 1492 C C . TRP A 1 192 ? 25.413 1.711 -14.950 1.00 96.56 192 TRP A C 1
ATOM 1494 O O . TRP A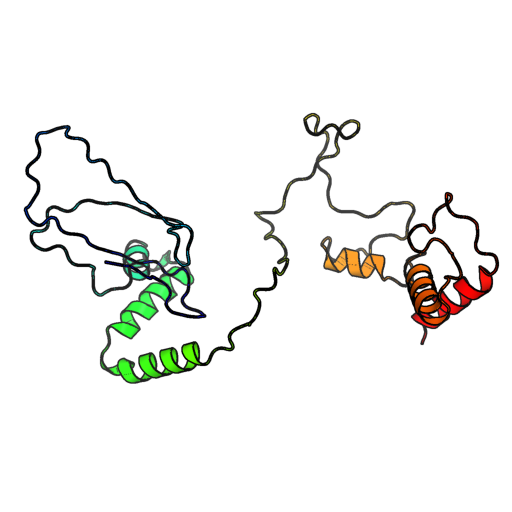 1 192 ? 26.607 1.630 -14.673 1.00 96.56 192 TRP A O 1
ATOM 1504 N N . GLN A 1 193 ? 24.656 2.719 -14.514 1.00 96.19 193 GLN A N 1
ATOM 1505 C CA . GLN A 1 193 ? 25.174 3.817 -13.705 1.00 96.19 193 GLN A CA 1
ATOM 1506 C C . GLN A 1 193 ? 25.783 3.330 -12.384 1.00 96.19 193 GLN A C 1
ATOM 1508 O O . GLN A 1 193 ? 26.817 3.846 -11.969 1.00 96.19 193 GLN A O 1
ATOM 1513 N N . ALA A 1 194 ? 25.183 2.333 -11.728 1.00 96.81 194 ALA A N 1
ATOM 1514 C CA . ALA A 1 194 ? 25.720 1.772 -10.490 1.00 96.81 194 ALA A CA 1
ATOM 1515 C C . ALA A 1 194 ? 27.076 1.068 -10.692 1.00 96.81 194 ALA A C 1
ATOM 1517 O O . ALA A 1 194 ? 27.890 1.049 -9.773 1.00 96.81 194 ALA A O 1
ATOM 1518 N N . ILE A 1 195 ? 27.323 0.509 -11.881 1.00 97.38 195 ILE A N 1
ATOM 1519 C CA . ILE A 1 195 ? 28.563 -0.206 -12.219 1.00 97.38 195 ILE A CA 1
ATOM 1520 C C . ILE A 1 195 ? 29.644 0.758 -12.725 1.00 97.38 195 ILE A C 1
ATOM 1522 O O . ILE A 1 195 ? 30.794 0.675 -12.301 1.00 97.38 195 ILE A O 1
ATOM 1526 N N . PHE A 1 196 ? 29.285 1.674 -13.627 1.00 95.81 196 PHE A N 1
ATOM 1527 C CA . PHE A 1 196 ? 30.235 2.522 -14.358 1.00 95.81 196 PHE A CA 1
ATOM 1528 C C . PHE A 1 196 ? 30.295 3.971 -13.851 1.00 95.81 196 PHE A C 1
ATOM 1530 O O . PHE A 1 196 ? 31.046 4.784 -14.384 1.00 95.81 196 PHE A O 1
ATOM 1537 N N . GLY A 1 197 ? 29.497 4.327 -12.842 1.00 95.56 197 GLY A N 1
ATOM 1538 C CA . GLY A 1 197 ? 29.414 5.670 -12.254 1.00 95.56 197 GLY A CA 1
ATOM 1539 C C . GLY A 1 197 ? 28.548 6.661 -13.042 1.00 95.56 197 GLY A C 1
ATOM 1540 O O . GLY A 1 197 ? 27.918 7.533 -12.444 1.00 95.56 197 GLY A O 1
ATOM 1541 N N . VAL A 1 198 ? 28.453 6.504 -14.365 1.00 93.62 198 VAL A N 1
ATOM 1542 C CA . VAL A 1 198 ? 27.618 7.322 -15.259 1.00 93.62 198 VAL A CA 1
ATOM 1543 C C . VAL A 1 198 ? 26.673 6.437 -16.068 1.00 93.62 198 VAL A C 1
ATOM 1545 O O . VAL A 1 198 ? 27.069 5.373 -16.539 1.00 93.62 198 VAL A O 1
ATOM 1548 N N . GLY A 1 199 ? 25.410 6.848 -16.196 1.00 93.69 199 GLY A N 1
ATOM 1549 C CA . GLY A 1 199 ? 24.415 6.148 -17.013 1.00 93.69 199 GLY A CA 1
ATOM 1550 C C . GLY A 1 199 ? 24.625 6.375 -18.513 1.00 93.69 199 GLY A C 1
ATOM 1551 O O . GLY A 1 199 ? 25.210 7.375 -18.917 1.00 93.69 199 GLY A O 1
ATOM 1552 N N . LEU A 1 200 ? 24.085 5.482 -19.348 1.00 93.56 200 LEU A N 1
ATOM 1553 C CA . LEU A 1 200 ? 23.956 5.697 -20.800 1.00 93.56 200 LEU A CA 1
ATOM 1554 C C . LEU A 1 200 ? 23.106 6.943 -21.112 1.00 93.56 200 LEU A C 1
ATOM 1556 O O . LEU A 1 200 ? 23.345 7.644 -22.093 1.00 93.56 200 LEU A O 1
ATOM 1560 N N . VAL A 1 201 ? 22.124 7.211 -20.250 1.00 93.81 201 VAL A N 1
ATOM 1561 C CA . VAL A 1 201 ? 21.468 8.507 -20.076 1.00 93.81 201 VAL A CA 1
ATOM 1562 C C . VAL A 1 201 ? 22.001 9.101 -18.773 1.00 93.81 201 VAL A C 1
ATOM 1564 O O . VAL A 1 201 ? 21.744 8.562 -17.693 1.00 93.81 201 VAL A O 1
ATOM 1567 N N . GLU A 1 202 ? 22.733 10.212 -18.864 1.00 91.12 202 GLU A N 1
ATOM 1568 C CA . GLU A 1 202 ? 23.384 10.856 -17.709 1.00 91.12 202 GLU A CA 1
ATOM 1569 C C . GLU A 1 202 ? 22.391 11.387 -16.665 1.00 91.12 202 GLU A C 1
ATOM 1571 O O . GLU A 1 202 ? 22.729 11.530 -15.492 1.00 91.12 202 GLU A O 1
ATOM 1576 N N . THR A 1 203 ? 21.155 11.669 -17.086 1.00 89.88 203 THR A N 1
ATOM 1577 C CA . THR A 1 203 ? 20.056 12.136 -16.234 1.00 89.88 203 THR A CA 1
ATOM 1578 C C . THR A 1 203 ? 19.095 10.977 -15.943 1.00 89.88 203 THR A C 1
ATOM 1580 O O . THR A 1 203 ? 18.075 10.827 -16.612 1.00 89.88 203 THR A O 1
ATOM 1583 N N . PRO A 1 204 ? 19.369 10.127 -14.933 1.00 86.88 204 PRO A N 1
ATOM 1584 C CA . PRO A 1 204 ? 18.581 8.915 -14.685 1.00 86.88 204 PRO A CA 1
ATOM 1585 C C . PRO A 1 204 ? 17.109 9.180 -14.334 1.00 86.88 204 PRO A C 1
ATOM 1587 O O . PRO A 1 204 ? 16.291 8.266 -14.416 1.00 86.88 204 PRO A O 1
ATOM 1590 N N . GLU A 1 205 ? 16.770 10.412 -13.952 1.00 86.81 205 GLU A N 1
ATOM 1591 C CA . GLU A 1 205 ? 15.414 10.827 -13.586 1.00 86.81 205 GLU A CA 1
ATOM 1592 C C . GLU A 1 205 ? 14.635 11.493 -14.739 1.00 86.81 205 GLU A C 1
ATOM 1594 O O . GLU A 1 205 ? 13.453 11.791 -14.570 1.00 86.81 205 GLU A O 1
ATOM 1599 N N . ASP A 1 206 ? 15.250 11.714 -15.911 1.00 88.44 206 ASP A N 1
ATOM 1600 C CA . ASP A 1 206 ? 14.595 12.346 -17.064 1.00 88.44 206 ASP A CA 1
ATOM 1601 C C . ASP A 1 206 ? 14.899 11.599 -18.371 1.00 88.44 206 ASP A C 1
ATOM 1603 O O . ASP A 1 206 ? 15.961 11.722 -18.968 1.00 88.44 206 ASP A O 1
ATOM 1607 N N . PHE A 1 207 ? 13.919 10.820 -18.832 1.00 88.44 207 PHE A N 1
ATOM 1608 C CA . PHE A 1 207 ? 13.929 10.148 -20.140 1.00 88.44 207 PHE A CA 1
ATOM 1609 C C . PHE A 1 207 ? 13.030 10.875 -21.156 1.00 88.44 207 PHE A C 1
ATOM 1611 O O . PHE A 1 207 ? 12.614 10.304 -22.166 1.00 88.44 207 PHE A O 1
ATOM 1618 N N . GLY A 1 208 ? 12.649 12.116 -20.848 1.00 82.94 208 GLY A N 1
ATOM 1619 C CA . GLY A 1 208 ? 11.780 12.942 -21.667 1.00 82.94 208 GLY A CA 1
ATOM 1620 C C . GLY A 1 208 ? 12.540 13.780 -22.690 1.00 82.94 208 GLY A C 1
ATOM 1621 O O . GLY A 1 208 ? 13.753 13.710 -22.851 1.00 82.94 208 GLY A O 1
ATOM 1622 N N . THR A 1 209 ? 11.804 14.657 -23.368 1.00 81.94 209 THR A N 1
ATOM 1623 C CA . THR A 1 209 ? 12.333 15.558 -24.409 1.00 81.94 209 THR A CA 1
ATOM 1624 C C . THR A 1 209 ? 13.204 16.691 -23.860 1.00 81.94 209 THR A C 1
ATOM 1626 O O . THR A 1 209 ? 13.669 17.530 -24.627 1.00 81.94 209 THR A O 1
ATOM 1629 N N . ARG A 1 210 ? 13.348 16.786 -22.534 1.00 84.94 210 ARG A N 1
ATOM 1630 C CA . ARG A 1 210 ? 14.161 17.802 -21.856 1.00 84.94 210 ARG A CA 1
ATOM 1631 C C . ARG A 1 210 ? 15.577 17.306 -21.560 1.00 84.94 210 ARG A C 1
ATOM 1633 O O . ARG A 1 210 ? 16.436 18.134 -21.266 1.00 84.94 210 ARG A O 1
ATOM 1640 N N . ALA A 1 211 ? 15.814 16.001 -21.669 1.00 85.12 211 ALA A N 1
ATOM 1641 C CA . ALA A 1 211 ? 17.130 15.400 -21.558 1.00 85.12 211 ALA A CA 1
ATOM 1642 C C . ALA A 1 211 ? 17.808 15.294 -22.939 1.00 85.12 211 ALA A C 1
ATOM 1644 O O . ALA A 1 211 ? 17.121 15.136 -23.956 1.00 85.12 211 ALA A O 1
ATOM 1645 N N . PRO A 1 212 ? 19.150 15.363 -23.004 1.00 85.19 212 PRO A N 1
ATOM 1646 C CA . PRO A 1 212 ? 19.890 15.032 -24.215 1.00 85.19 212 PRO A CA 1
ATOM 1647 C C . PRO A 1 212 ? 19.582 13.603 -24.673 1.00 85.19 212 PRO A C 1
ATOM 1649 O O . PRO A 1 212 ? 19.440 12.694 -23.854 1.00 85.19 212 PRO A O 1
ATOM 1652 N N . SER A 1 213 ? 19.522 13.384 -25.989 1.00 85.69 213 SER A N 1
ATOM 1653 C CA . SER A 1 213 ? 19.404 12.024 -26.518 1.00 85.69 213 SER A CA 1
ATOM 1654 C C . SER A 1 213 ? 20.669 11.228 -26.170 1.00 85.69 213 SER A C 1
ATOM 1656 O O . SER A 1 213 ? 21.768 11.731 -26.417 1.00 85.69 213 SER A O 1
ATOM 1658 N N . PRO A 1 214 ? 20.551 9.994 -25.645 1.00 87.62 214 PRO A N 1
ATOM 1659 C CA . PRO A 1 214 ? 21.715 9.176 -25.336 1.00 87.62 214 PRO A CA 1
ATOM 1660 C C . PRO A 1 214 ? 22.509 8.873 -26.607 1.00 87.62 214 PRO A C 1
ATOM 1662 O O . PRO A 1 214 ? 21.932 8.472 -27.621 1.00 87.62 214 PRO A O 1
ATOM 1665 N N . VAL A 1 215 ? 23.834 9.029 -26.530 1.00 88.31 215 VAL A N 1
ATOM 1666 C CA . VAL A 1 215 ? 24.760 8.739 -27.640 1.00 88.31 215 VAL A CA 1
ATOM 1667 C C . VAL A 1 215 ? 24.646 7.272 -28.065 1.00 88.31 215 VAL A C 1
ATOM 1669 O O . VAL A 1 215 ? 24.606 6.969 -29.253 1.00 88.31 215 VAL A O 1
ATOM 1672 N N . TYR A 1 216 ? 24.504 6.365 -27.095 1.00 93.12 216 TYR A N 1
ATOM 1673 C CA . TYR A 1 216 ? 24.408 4.919 -27.310 1.00 93.12 216 TYR A CA 1
ATOM 1674 C C . TYR A 1 216 ? 22.977 4.401 -27.118 1.00 93.12 216 TYR A C 1
ATOM 1676 O O . TYR A 1 216 ? 22.733 3.453 -26.369 1.00 93.12 216 TYR A O 1
ATOM 1684 N N . ARG A 1 217 ? 22.002 5.040 -27.777 1.00 92.56 217 ARG A N 1
ATOM 1685 C CA . ARG A 1 217 ? 20.584 4.659 -27.667 1.00 92.56 217 ARG A CA 1
ATOM 1686 C C . ARG A 1 217 ? 20.319 3.206 -28.067 1.00 92.56 217 ARG A C 1
ATOM 1688 O O . ARG A 1 217 ? 19.560 2.528 -27.387 1.00 92.56 217 ARG A O 1
ATOM 1695 N N . GLU A 1 218 ? 20.948 2.732 -29.139 1.00 95.06 218 GLU A N 1
ATOM 1696 C CA . GLU A 1 218 ? 20.755 1.361 -29.633 1.00 95.06 218 GLU A CA 1
ATOM 1697 C C . GLU A 1 218 ? 21.226 0.315 -28.618 1.00 95.06 218 GLU A C 1
ATOM 1699 O O . GLU A 1 218 ? 20.547 -0.685 -28.406 1.00 95.06 218 GLU A O 1
ATOM 1704 N N . LEU A 1 219 ? 22.337 0.582 -27.920 1.00 96.38 219 LEU A N 1
ATOM 1705 C CA . LEU A 1 219 ? 22.822 -0.274 -26.838 1.00 96.38 219 LEU A CA 1
ATOM 1706 C C . LEU A 1 219 ? 21.832 -0.308 -25.669 1.00 96.38 219 LEU A C 1
ATOM 1708 O O . LEU A 1 219 ? 21.533 -1.377 -25.146 1.00 96.38 219 LEU A O 1
ATOM 1712 N N . LEU A 1 220 ? 21.302 0.853 -25.272 1.00 95.75 220 LEU A N 1
ATOM 1713 C CA . LEU A 1 220 ? 20.287 0.935 -24.222 1.00 95.75 220 LEU A CA 1
ATOM 1714 C C . LEU A 1 220 ? 19.016 0.163 -24.602 1.00 95.75 220 LEU A C 1
ATOM 1716 O O . LEU A 1 220 ? 18.450 -0.533 -23.762 1.00 95.75 220 LEU A O 1
ATOM 1720 N N . ASP A 1 221 ? 18.569 0.292 -25.851 1.00 95.06 221 ASP A N 1
ATOM 1721 C CA . ASP A 1 221 ? 17.399 -0.415 -26.370 1.00 95.06 221 ASP A CA 1
ATOM 1722 C C . ASP A 1 221 ? 17.630 -1.932 -26.381 1.00 95.06 221 ASP A C 1
ATOM 1724 O O . ASP A 1 221 ? 16.765 -2.679 -25.926 1.00 95.06 221 ASP A O 1
ATOM 1728 N N . TRP A 1 222 ? 18.809 -2.377 -26.824 1.00 96.69 222 TRP A N 1
ATOM 1729 C CA . TRP A 1 222 ? 19.195 -3.787 -26.823 1.00 96.69 222 TRP A CA 1
ATOM 1730 C C . TRP A 1 222 ? 19.235 -4.370 -25.404 1.00 96.69 222 TRP A C 1
ATOM 1732 O O . TRP A 1 222 ? 18.568 -5.365 -25.134 1.00 96.69 222 TRP A O 1
ATOM 1742 N N . LEU A 1 223 ? 19.924 -3.703 -24.472 1.00 96.88 223 LEU A N 1
ATOM 1743 C CA . LEU A 1 223 ? 20.006 -4.127 -23.070 1.00 96.88 223 LEU A CA 1
ATOM 1744 C C . LEU A 1 223 ? 18.632 -4.145 -22.385 1.00 96.88 223 LEU A C 1
ATOM 1746 O O . LEU A 1 223 ? 18.376 -4.981 -21.524 1.00 96.88 223 LEU A O 1
ATOM 1750 N N . ALA A 1 224 ? 17.740 -3.214 -22.733 1.00 96.44 224 ALA A N 1
ATOM 1751 C CA . ALA A 1 224 ? 16.392 -3.172 -22.174 1.00 96.44 224 ALA A CA 1
ATOM 1752 C C . ALA A 1 224 ? 15.537 -4.360 -22.631 1.00 96.44 224 ALA A C 1
ATOM 1754 O O . ALA A 1 224 ? 14.727 -4.849 -21.846 1.00 96.44 224 ALA A O 1
ATOM 1755 N N . VAL A 1 225 ? 15.700 -4.812 -23.879 1.00 96.12 225 VAL A N 1
ATOM 1756 C CA . VAL A 1 225 ? 15.058 -6.038 -24.375 1.00 96.12 225 VAL A CA 1
ATOM 1757 C C . VAL A 1 225 ? 15.658 -7.260 -23.687 1.00 96.12 225 VAL A C 1
ATOM 1759 O O . VAL A 1 225 ? 14.901 -8.068 -23.155 1.00 96.12 225 VAL A O 1
ATOM 1762 N N . ASP A 1 226 ? 16.987 -7.333 -23.602 1.00 96.50 226 ASP A N 1
ATOM 1763 C CA . ASP A 1 226 ? 17.698 -8.429 -22.936 1.00 96.50 226 ASP A CA 1
ATOM 1764 C C . ASP A 1 226 ? 17.259 -8.599 -21.471 1.00 96.50 226 ASP A C 1
ATOM 1766 O O . ASP A 1 226 ? 16.876 -9.695 -21.075 1.00 96.50 226 ASP A O 1
ATOM 1770 N N . LEU A 1 227 ? 17.152 -7.500 -20.708 1.00 96.00 227 LEU A N 1
ATOM 1771 C CA . LEU A 1 227 ? 16.648 -7.500 -19.324 1.00 96.00 227 LEU A CA 1
ATOM 1772 C C . LEU A 1 227 ? 15.225 -8.076 -19.184 1.00 96.00 227 LEU A C 1
ATOM 1774 O O . LEU A 1 227 ? 14.837 -8.524 -18.107 1.00 96.00 227 LEU A O 1
ATOM 1778 N N . MET A 1 228 ? 14.393 -7.976 -20.222 1.00 95.06 228 MET A N 1
ATOM 1779 C CA . MET A 1 228 ? 13.034 -8.520 -20.182 1.00 95.06 228 MET A CA 1
ATOM 1780 C C . MET A 1 228 ? 12.983 -10.000 -20.565 1.00 95.06 228 MET A C 1
ATOM 1782 O O . MET A 1 228 ? 12.027 -10.676 -20.169 1.00 95.06 228 MET A O 1
ATOM 1786 N N . ASP A 1 229 ? 13.933 -10.468 -21.375 1.00 95.81 229 ASP A N 1
ATOM 1787 C CA . ASP A 1 229 ? 13.956 -11.798 -21.989 1.00 95.81 229 ASP A CA 1
ATOM 1788 C C . ASP A 1 229 ? 14.786 -12.825 -21.200 1.00 95.81 229 ASP A C 1
ATOM 1790 O O . ASP A 1 229 ? 14.440 -14.008 -21.244 1.00 95.81 229 ASP A O 1
ATOM 1794 N N . ASN A 1 230 ? 15.813 -12.382 -20.467 1.00 91.88 230 ASN A N 1
ATOM 1795 C CA . ASN A 1 230 ? 16.759 -13.214 -19.710 1.00 91.88 230 ASN A CA 1
ATOM 1796 C C . ASN A 1 230 ? 16.784 -12.858 -18.214 1.00 91.88 230 ASN A C 1
ATOM 1798 O O . ASN A 1 230 ? 17.062 -13.777 -17.409 1.00 91.88 230 ASN A O 1
#

Foldseek 3Di:
DDDAPDPAPPRPPFDDDDDDDDPDDDDDDPPDDDDDDDDDPPDHHDDDDDDDDDDPDPDDDDDPFRVLQVVLVVDPPVPGDPVNVVSVVVRVCVPDPVNVVVVVVVSVVRVVPDDDPDDDPDDDPDDPVPDDFDFDADVPDPVRGDDTDAQADDPVADHQDPPADSDPVSVVCVCPDPSHPPNLLLVQQVVVCVVVVAGLQNCSPDPDPVGDDRPPVVVSVVNSVVVVVD